Protein AF-A0A952EB21-F1 (afdb_monomer)

Secondary structure (DSSP, 8-state):
--HHHHHHHHH---HHHHHHHHHSSGGGTTS-S-HHHHHHHHHHHS----S--EEEEEEEHHHHHHHHHHHHHHTT-TT----TT---TTTTT-EETTEESS-SS--EEEEEEEEEETTEEEEEEEEE-SSS---HHHHHHHHHHHHHHH-SSS-TTTTTEEEEEEEEESS--TT--GGGS-TTTS-SS--EEE-PPP-GGG--TTS---EEEE-TTS-B-TT-SEEEE-

Sequence (230 aa):
MSLLLENLQLFNRKERFHLLATALPLQHSENLLDPAFAKQLEGLTGLTLPERVFLAIDYHLDWLYAALHTARMSHRASELRWSSATPLDNVFSRKVNGRQAIARSPRDIDLLLAYDDNGRVQILLIEAKFDTSWSNSQLREKAGHLANIFGPNENEWEDLAIPHFLVASPREPQRLDWDVLPNWARKHERWWIKISGAEVNSVSSESLVRVRCCDERGTDSIDGKRWKVV

pLDDT: mean 81.11, std 15.4, range [42.59, 96.94]

Mean predicted aligned error: 8.5 Å

Structure (mmCIF, N/CA/C/O backbone):
data_AF-A0A952EB21-F1
#
_entry.id   AF-A0A952EB21-F1
#
loop_
_atom_site.group_PDB
_atom_site.id
_atom_site.type_symbol
_atom_site.label_atom_id
_atom_site.label_alt_id
_atom_site.label_comp_id
_atom_site.label_asym_id
_atom_site.label_entity_id
_atom_site.label_seq_id
_atom_site.pdbx_PDB_ins_code
_atom_site.Cartn_x
_atom_site.Cartn_y
_atom_site.Cartn_z
_atom_site.occupancy
_atom_site.B_iso_or_equiv
_atom_site.auth_seq_id
_atom_site.auth_comp_id
_atom_site.auth_asym_id
_atom_site.auth_atom_id
_atom_site.pdbx_PDB_model_num
ATOM 1 N N . MET A 1 1 ? -19.833 4.955 10.288 1.00 65.38 1 MET A N 1
ATOM 2 C CA . MET A 1 1 ? -18.478 4.656 9.781 1.00 65.38 1 MET A CA 1
ATOM 3 C C . MET A 1 1 ? -17.491 5.323 10.737 1.00 65.38 1 MET A C 1
ATOM 5 O O . MET A 1 1 ? -17.944 6.123 11.549 1.00 65.38 1 MET A O 1
ATOM 9 N N . SER A 1 2 ? -16.207 4.963 10.759 1.00 84.44 2 SER A N 1
ATOM 10 C CA . SER A 1 2 ? -15.235 5.707 11.574 1.00 84.44 2 SER A CA 1
ATOM 11 C C . SER A 1 2 ? -14.699 6.910 10.805 1.00 84.44 2 SER A C 1
ATOM 13 O O . SER A 1 2 ? -14.570 6.878 9.580 1.00 84.44 2 SER A O 1
ATOM 15 N N . LEU A 1 3 ? -14.369 7.980 11.531 1.00 88.69 3 LEU A N 1
ATOM 16 C CA . LEU A 1 3 ? -13.982 9.262 10.937 1.00 88.69 3 LEU A CA 1
ATOM 17 C C . LEU A 1 3 ? -12.738 9.159 10.039 1.00 88.69 3 LEU A C 1
ATOM 19 O O . LEU A 1 3 ? -12.586 9.915 9.085 1.00 88.69 3 LEU A O 1
ATOM 23 N N . LEU A 1 4 ? -11.849 8.199 10.304 1.00 92.44 4 LEU A N 1
ATOM 24 C CA . LEU A 1 4 ? -10.711 7.928 9.431 1.00 92.44 4 LEU A CA 1
ATOM 25 C C . LEU A 1 4 ? -11.134 7.311 8.086 1.00 92.44 4 LEU A C 1
ATOM 27 O O . LEU A 1 4 ? -10.597 7.715 7.060 1.00 92.44 4 LEU A O 1
ATOM 31 N N . LEU A 1 5 ? -12.119 6.408 8.051 1.00 91.56 5 LEU A N 1
ATOM 32 C CA . LEU A 1 5 ? -12.673 5.895 6.789 1.00 91.56 5 LEU A CA 1
ATOM 33 C C . LEU A 1 5 ? -13.392 7.000 5.999 1.00 91.56 5 LEU A C 1
ATOM 35 O O . LEU A 1 5 ? -13.208 7.105 4.788 1.00 91.56 5 LEU A O 1
ATOM 39 N N . GLU A 1 6 ? -14.138 7.869 6.685 1.00 89.25 6 GLU A N 1
ATOM 40 C CA . GLU A 1 6 ? -14.766 9.055 6.082 1.00 89.25 6 GLU A CA 1
ATOM 41 C C . GLU A 1 6 ? -13.708 10.013 5.503 1.00 89.25 6 GLU A C 1
ATOM 43 O O . GLU A 1 6 ? -13.822 10.449 4.358 1.00 89.25 6 GLU A O 1
ATOM 48 N N . ASN A 1 7 ? -12.614 10.266 6.228 1.00 91.19 7 ASN A N 1
ATOM 49 C CA . ASN A 1 7 ? -11.493 11.058 5.719 1.00 91.19 7 ASN A CA 1
ATOM 50 C C . ASN A 1 7 ? -10.803 10.398 4.516 1.00 91.19 7 ASN A C 1
ATOM 52 O O . ASN A 1 7 ? -10.500 11.091 3.549 1.00 91.19 7 ASN A O 1
ATOM 56 N N . LEU A 1 8 ? -10.555 9.084 4.544 1.00 92.88 8 LEU A N 1
ATOM 57 C CA . LEU A 1 8 ? -9.941 8.352 3.426 1.00 92.88 8 LEU A CA 1
ATOM 58 C C . LEU A 1 8 ? -10.801 8.431 2.152 1.00 92.88 8 LEU A C 1
ATOM 60 O O . LEU A 1 8 ? -10.260 8.578 1.057 1.00 92.88 8 LEU A O 1
ATOM 64 N N . GLN A 1 9 ? -12.130 8.419 2.287 1.00 90.19 9 GLN A N 1
ATOM 65 C CA . GLN A 1 9 ? -13.055 8.677 1.179 1.00 90.19 9 GLN A CA 1
ATOM 66 C C . GLN A 1 9 ? -12.974 10.131 0.690 1.00 90.19 9 GLN A C 1
ATOM 68 O O . GLN A 1 9 ? -12.781 10.362 -0.502 1.00 90.19 9 GLN A O 1
ATOM 73 N N . LEU A 1 10 ? -13.064 11.115 1.593 1.00 89.25 10 LEU A N 1
ATOM 74 C CA . LEU A 1 10 ? -13.039 12.549 1.256 1.00 89.25 10 LEU A CA 1
ATOM 75 C C . LEU A 1 10 ? -11.717 13.002 0.616 1.00 89.25 10 LEU A C 1
ATOM 77 O O . LEU A 1 10 ? -11.712 13.874 -0.256 1.00 89.25 10 LEU A O 1
ATOM 81 N N . PHE A 1 11 ? -10.594 12.420 1.035 1.00 90.75 11 PHE A N 1
ATOM 82 C CA . PHE A 1 11 ? -9.280 12.695 0.460 1.00 90.75 11 PHE A CA 1
ATOM 83 C C . PHE A 1 11 ? -9.003 11.906 -0.832 1.00 90.75 11 PHE A C 1
ATOM 85 O O . PHE A 1 11 ? -8.078 12.277 -1.556 1.00 90.75 11 PHE A O 1
ATOM 92 N N . ASN A 1 12 ? -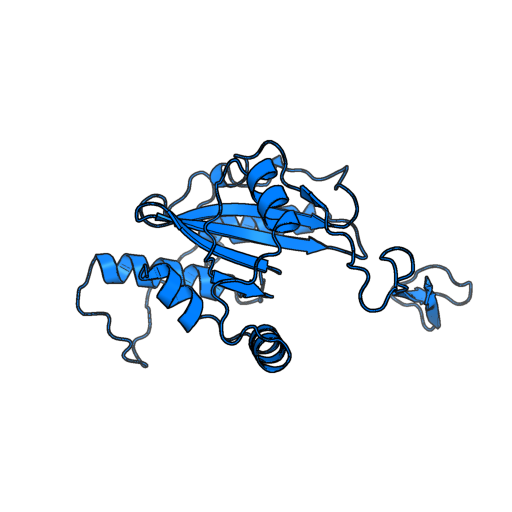9.794 10.882 -1.184 1.00 90.00 12 ASN A N 1
ATOM 93 C CA . ASN A 1 12 ? -9.626 10.140 -2.437 1.00 90.00 12 ASN A CA 1
ATOM 94 C C . ASN A 1 12 ? -10.039 10.981 -3.654 1.00 90.00 12 ASN A C 1
ATOM 96 O O . ASN A 1 12 ? -11.161 10.899 -4.154 1.00 90.00 12 ASN A O 1
ATOM 100 N N . ARG A 1 13 ? -9.109 11.785 -4.170 1.00 89.94 13 ARG A N 1
ATOM 101 C CA . ARG A 1 13 ? -9.322 12.642 -5.345 1.00 89.94 13 ARG A CA 1
ATOM 102 C C . ARG A 1 13 ? -8.705 12.096 -6.635 1.00 89.94 13 ARG A C 1
ATOM 104 O O . ARG A 1 13 ? -8.618 12.843 -7.605 1.00 89.94 13 ARG A O 1
ATOM 111 N N . LYS A 1 14 ? -8.253 10.835 -6.673 1.00 90.44 14 LYS A N 1
ATOM 112 C CA . LYS A 1 14 ? -7.474 10.332 -7.814 1.00 90.44 14 LYS A CA 1
ATOM 113 C C . LYS A 1 14 ? -8.368 10.063 -9.025 1.00 90.44 14 LYS A C 1
ATOM 115 O O . LYS A 1 14 ? -9.275 9.234 -8.981 1.00 90.44 14 LYS A O 1
ATOM 120 N N . GLU A 1 15 ? -8.079 10.728 -10.134 1.00 91.69 15 GLU A N 1
ATOM 121 C CA . GLU A 1 15 ? -8.881 10.708 -11.361 1.00 91.69 15 GLU A CA 1
ATOM 122 C C . GLU A 1 15 ? -8.988 9.294 -11.946 1.00 91.69 15 GLU A C 1
ATOM 124 O O . GLU A 1 15 ? -10.046 8.900 -12.431 1.00 91.69 15 GLU A O 1
ATOM 129 N N . ARG A 1 16 ? -7.917 8.495 -11.825 1.00 90.12 16 ARG A N 1
ATOM 130 C CA . ARG A 1 16 ? -7.889 7.078 -12.225 1.00 90.12 16 ARG A CA 1
ATOM 131 C C . ARG A 1 16 ? -8.891 6.223 -11.439 1.00 90.12 16 ARG A C 1
ATOM 133 O O . ARG A 1 16 ? -9.545 5.374 -12.038 1.00 90.12 16 ARG A O 1
ATOM 140 N N . PHE A 1 17 ? -9.058 6.468 -10.137 1.00 89.75 17 PHE A N 1
ATOM 141 C CA . PHE A 1 17 ? -10.061 5.776 -9.322 1.00 89.75 17 PHE A CA 1
ATOM 142 C C . PHE A 1 17 ? -11.484 6.184 -9.724 1.00 89.75 17 PHE A C 1
ATOM 144 O O . PHE A 1 17 ? -12.317 5.321 -9.990 1.00 89.75 17 PHE A O 1
ATOM 151 N N . HIS A 1 18 ? -11.751 7.489 -9.840 1.00 88.38 18 HIS A N 1
ATOM 152 C CA . HIS A 1 18 ? -13.079 7.998 -10.216 1.00 88.38 18 HIS A CA 1
ATOM 153 C C . HIS A 1 18 ? -13.500 7.580 -11.632 1.00 88.38 18 HIS A C 1
ATOM 155 O O . HIS A 1 18 ? -14.672 7.288 -11.863 1.00 88.38 18 HIS A O 1
ATOM 161 N N . LEU A 1 19 ? -12.552 7.456 -12.566 1.00 89.94 19 LEU A N 1
ATOM 162 C CA . LEU A 1 19 ? -12.803 6.893 -13.894 1.00 89.94 19 LEU A CA 1
ATOM 163 C C . LEU A 1 19 ? -13.221 5.415 -13.821 1.00 89.94 19 LEU A C 1
ATOM 165 O O . LEU A 1 19 ? -14.217 5.042 -14.440 1.00 89.94 19 LEU A O 1
ATOM 169 N N . LEU A 1 20 ? -12.524 4.585 -13.034 1.00 87.12 20 LEU A N 1
ATOM 170 C CA . LEU A 1 20 ? -12.934 3.191 -12.813 1.00 87.12 20 LEU A CA 1
ATOM 171 C C . LEU A 1 20 ? -14.297 3.100 -12.116 1.00 87.12 20 LEU A C 1
ATOM 173 O O . LEU A 1 20 ? -15.124 2.296 -12.529 1.00 87.12 20 LEU A O 1
ATOM 177 N N . ALA A 1 21 ? -14.573 3.954 -11.128 1.00 83.62 21 ALA A N 1
ATOM 178 C CA . ALA A 1 21 ? -15.874 4.016 -10.457 1.00 83.62 21 ALA A CA 1
ATOM 179 C C . ALA A 1 21 ? -17.012 4.539 -11.355 1.00 83.62 21 ALA A C 1
ATOM 181 O O . ALA A 1 21 ? -18.183 4.299 -11.075 1.00 83.62 21 ALA A O 1
ATOM 182 N N . THR A 1 22 ? -16.683 5.218 -12.456 1.00 85.12 22 THR A N 1
ATOM 183 C CA . THR A 1 22 ? -17.654 5.615 -13.487 1.00 85.12 22 THR A CA 1
ATOM 184 C C . THR A 1 22 ? -17.895 4.488 -14.498 1.00 85.12 22 THR A C 1
ATOM 186 O O . THR A 1 22 ? -19.028 4.281 -14.921 1.00 85.12 22 THR A O 1
ATOM 189 N N . ALA A 1 23 ? -16.843 3.758 -14.887 1.00 85.25 23 ALA A N 1
ATOM 190 C CA . ALA A 1 23 ? -16.889 2.725 -15.928 1.00 85.25 23 ALA A CA 1
ATOM 191 C C . ALA A 1 23 ? -17.314 1.328 -15.430 1.00 85.25 23 ALA A C 1
ATOM 193 O O . ALA A 1 23 ? -17.791 0.511 -16.215 1.00 85.25 23 ALA A O 1
ATOM 194 N N . LEU A 1 24 ? -17.123 1.045 -14.141 1.00 80.62 24 LEU A N 1
ATOM 195 C CA . LEU A 1 24 ? -17.473 -0.205 -13.462 1.00 80.62 24 LEU A CA 1
ATOM 196 C C . LEU A 1 24 ? -18.519 0.083 -12.368 1.00 80.62 24 LEU A C 1
ATOM 198 O O . LEU A 1 24 ? -18.610 1.222 -11.908 1.00 80.62 24 LEU A O 1
ATOM 202 N N . PRO A 1 25 ? -19.281 -0.917 -11.879 1.00 67.94 25 PRO A N 1
ATOM 203 C CA . PRO A 1 25 ? -20.319 -0.722 -10.857 1.00 67.94 25 PRO A CA 1
ATOM 204 C C . PRO A 1 25 ? -19.784 -0.415 -9.436 1.00 67.94 25 PRO A C 1
ATOM 206 O O . PRO A 1 25 ? -20.410 -0.779 -8.443 1.00 67.94 25 PRO A O 1
ATOM 209 N N . LEU A 1 26 ? -18.659 0.301 -9.303 1.00 65.62 26 LEU A N 1
ATOM 210 C CA . LEU A 1 26 ? -18.094 0.711 -8.007 1.00 65.62 26 LEU A CA 1
ATOM 211 C C . LEU A 1 26 ? -18.891 1.848 -7.337 1.00 65.62 26 LEU A C 1
ATOM 213 O O . LEU A 1 26 ? -18.556 2.273 -6.242 1.00 65.62 26 LEU A O 1
ATOM 217 N N . GLN A 1 27 ? -19.964 2.349 -7.952 1.00 54.84 27 GLN A N 1
ATOM 218 C CA . GLN A 1 27 ? -20.805 3.411 -7.370 1.00 54.84 27 GLN A CA 1
ATOM 219 C C . GLN A 1 27 ? -21.587 2.941 -6.131 1.00 54.84 27 GLN A C 1
ATOM 221 O O . GLN A 1 27 ? -22.157 3.753 -5.402 1.00 54.84 27 GLN A O 1
ATOM 226 N N . HIS A 1 28 ? -21.596 1.630 -5.875 1.00 52.28 28 HIS A N 1
ATOM 227 C CA . HIS A 1 28 ? -22.098 0.996 -4.657 1.00 52.28 28 HIS A CA 1
ATOM 228 C C . HIS A 1 28 ? -20.978 0.141 -4.025 1.00 52.28 28 HIS A C 1
ATOM 230 O O . HIS A 1 28 ? -21.170 -1.042 -3.745 1.00 52.28 28 HIS A O 1
ATOM 236 N N . SER A 1 29 ? -19.781 0.728 -3.854 1.00 46.94 29 SER A N 1
ATOM 237 C CA . SER A 1 29 ? -18.520 0.082 -3.423 1.00 46.94 29 SER A CA 1
ATOM 238 C C . SER A 1 29 ? -18.491 -0.445 -1.983 1.00 46.94 29 SER A C 1
ATOM 240 O O . SER A 1 29 ? -17.456 -0.380 -1.326 1.00 46.94 29 SER A O 1
ATOM 242 N N . GLU A 1 30 ? -19.604 -0.949 -1.466 1.00 50.56 30 GLU A N 1
ATOM 243 C CA . GLU A 1 30 ? -19.599 -1.684 -0.207 1.00 50.56 30 GLU A CA 1
ATOM 244 C C . GLU A 1 30 ? -19.154 -3.139 -0.437 1.00 50.56 30 GLU A C 1
ATOM 246 O O . GLU A 1 30 ? -18.344 -3.631 0.330 1.00 50.56 30 GLU A O 1
ATOM 251 N N . ASN A 1 31 ? -19.557 -3.797 -1.533 1.00 54.41 31 ASN A N 1
ATOM 252 C CA . ASN A 1 31 ? -19.402 -5.252 -1.702 1.00 54.41 31 ASN A CA 1
ATOM 253 C C . ASN A 1 31 ? -18.576 -5.654 -2.954 1.00 54.41 31 ASN A C 1
ATOM 255 O O . ASN A 1 31 ? -19.111 -6.301 -3.855 1.00 54.41 31 ASN A O 1
ATOM 259 N N . LEU A 1 32 ? -17.300 -5.248 -3.072 1.00 62.94 32 LEU A N 1
ATOM 260 C CA . LEU A 1 32 ? -16.505 -5.446 -4.311 1.00 62.94 32 LEU A CA 1
ATOM 261 C C . LEU A 1 32 ? -15.064 -5.967 -4.135 1.00 62.94 32 LEU A C 1
ATOM 263 O O . LEU A 1 32 ? -14.239 -5.818 -5.037 1.00 62.94 32 LEU A O 1
ATOM 267 N N . LEU A 1 33 ? -14.753 -6.623 -3.015 1.00 77.81 33 LEU A N 1
ATOM 268 C CA . LEU A 1 33 ? -13.544 -7.445 -2.923 1.00 77.81 33 LEU A CA 1
ATOM 269 C C . LEU A 1 33 ? -13.864 -8.864 -3.422 1.00 77.81 33 LEU A C 1
ATOM 271 O O . LEU A 1 33 ? -14.800 -9.489 -2.929 1.00 77.81 33 LEU A O 1
ATOM 275 N N . ASP A 1 34 ? -13.110 -9.371 -4.402 1.00 82.44 34 ASP A N 1
ATOM 276 C CA . ASP A 1 34 ? -13.300 -10.740 -4.902 1.00 82.44 34 ASP A CA 1
ATOM 277 C C . ASP A 1 34 ? -13.125 -11.766 -3.757 1.00 82.44 34 ASP A C 1
ATOM 279 O O . ASP A 1 34 ? -12.121 -11.687 -3.044 1.00 82.44 34 ASP A O 1
ATOM 283 N N . PRO A 1 35 ? -14.037 -12.742 -3.563 1.00 85.38 35 PRO A N 1
ATOM 284 C CA . PRO A 1 35 ? -13.964 -13.664 -2.427 1.00 85.38 35 PRO A CA 1
ATOM 285 C C . PRO A 1 35 ? -12.707 -14.544 -2.377 1.00 85.38 35 PRO A C 1
ATOM 287 O O . PRO A 1 35 ? -12.285 -14.937 -1.287 1.00 85.38 35 PRO A O 1
ATOM 290 N N . ALA A 1 36 ? -12.086 -14.868 -3.518 1.00 86.81 36 ALA A N 1
ATOM 291 C CA . ALA A 1 36 ? -10.840 -15.632 -3.532 1.00 86.81 36 ALA A CA 1
ATOM 292 C C . ALA A 1 36 ? -9.642 -14.743 -3.163 1.00 86.81 36 ALA A C 1
ATOM 294 O O . ALA A 1 36 ? -8.794 -15.165 -2.375 1.00 86.81 36 ALA A O 1
ATOM 295 N N . PHE A 1 37 ? -9.605 -13.501 -3.653 1.00 88.31 37 PHE A N 1
ATOM 296 C CA . PHE A 1 37 ? -8.608 -12.497 -3.272 1.00 88.31 37 PHE A CA 1
ATOM 297 C C . PHE A 1 37 ? -8.738 -12.070 -1.799 1.00 88.31 37 PHE A C 1
ATOM 299 O O . PHE A 1 37 ? -7.731 -11.967 -1.101 1.00 88.31 37 PHE A O 1
ATOM 306 N N . ALA A 1 38 ? -9.964 -11.908 -1.292 1.00 90.69 38 ALA A N 1
ATOM 307 C CA . ALA A 1 38 ? -10.246 -11.658 0.121 1.00 90.69 38 ALA A CA 1
ATOM 308 C C . ALA A 1 38 ? -9.673 -12.783 0.995 1.00 90.69 38 ALA A C 1
ATOM 310 O O . ALA A 1 38 ? -8.814 -12.533 1.838 1.00 90.69 38 ALA A O 1
ATOM 311 N N . LYS A 1 39 ? -10.033 -14.039 0.704 1.00 91.06 39 LYS A N 1
ATOM 312 C CA . LYS A 1 39 ? -9.511 -15.222 1.406 1.00 91.06 39 LYS A CA 1
ATOM 313 C C . LYS A 1 39 ? -7.985 -15.364 1.306 1.00 91.06 39 LYS A C 1
ATOM 315 O O . LYS A 1 39 ? -7.345 -15.871 2.227 1.00 91.06 39 LYS A O 1
ATOM 320 N N . GLN A 1 40 ? -7.386 -14.922 0.199 1.00 91.75 40 GLN A N 1
ATOM 321 C CA . GLN A 1 40 ? -5.933 -14.881 0.030 1.00 91.75 40 GLN A CA 1
ATOM 322 C C . GLN A 1 40 ? -5.286 -13.823 0.940 1.00 91.75 40 GLN A C 1
ATOM 324 O O . GLN A 1 40 ? -4.244 -14.099 1.528 1.00 91.75 40 GLN A O 1
ATOM 329 N N . LEU A 1 41 ? -5.903 -12.647 1.103 1.00 92.62 41 LEU A N 1
ATOM 330 C CA . LEU A 1 41 ? -5.457 -11.623 2.055 1.00 92.62 41 LEU A CA 1
ATOM 331 C C . LEU A 1 41 ? -5.602 -12.092 3.506 1.00 92.62 41 LEU A C 1
ATOM 333 O O . LEU A 1 41 ? -4.647 -11.960 4.270 1.00 92.62 41 LEU A O 1
ATOM 337 N N . GLU A 1 42 ? -6.740 -12.681 3.880 1.00 93.25 42 GLU A N 1
ATOM 338 C CA . GLU A 1 42 ? -6.966 -13.258 5.216 1.00 93.25 42 GLU A CA 1
ATOM 339 C C . GLU A 1 42 ? -5.884 -14.293 5.559 1.00 93.25 42 GLU A C 1
ATOM 341 O O . GLU A 1 42 ? -5.184 -14.161 6.563 1.00 93.25 42 GLU A O 1
ATOM 346 N N . GLY A 1 43 ? -5.656 -15.263 4.665 1.00 91.94 43 GLY A N 1
ATOM 347 C CA . GLY A 1 43 ? -4.652 -16.317 4.847 1.00 91.94 43 GLY A CA 1
ATOM 348 C C . GLY A 1 43 ? -3.191 -15.844 4.859 1.00 91.94 43 GLY A C 1
ATOM 349 O O . GLY A 1 43 ? -2.337 -16.566 5.364 1.00 91.94 43 GLY A O 1
ATOM 350 N N . LEU A 1 44 ? -2.887 -14.654 4.326 1.00 91.50 44 LEU A N 1
ATOM 351 C CA . LEU A 1 44 ? -1.550 -14.039 4.392 1.00 91.50 44 LEU A CA 1
ATOM 352 C C . LEU A 1 44 ? -1.362 -13.146 5.626 1.00 91.50 44 LEU A C 1
ATOM 354 O O . LEU A 1 44 ? -0.241 -12.993 6.112 1.00 91.50 44 LEU A O 1
ATOM 358 N N . THR A 1 45 ? -2.437 -12.516 6.106 1.00 91.06 45 THR A N 1
ATOM 359 C CA . THR A 1 45 ? -2.364 -11.456 7.124 1.00 91.06 45 THR A CA 1
ATOM 360 C C . THR A 1 45 ? -2.812 -11.886 8.517 1.00 91.06 45 THR A C 1
ATOM 362 O O . THR A 1 45 ? -2.475 -11.198 9.481 1.00 91.06 45 THR A O 1
ATOM 365 N N . GLY A 1 46 ? -3.560 -12.989 8.632 1.00 91.31 46 GLY A N 1
ATOM 366 C CA . GLY A 1 46 ? -4.233 -13.413 9.865 1.00 91.31 46 GLY A CA 1
ATOM 367 C C . GLY A 1 46 ? -5.476 -12.584 10.212 1.00 91.31 46 GLY A C 1
ATOM 368 O O . GLY A 1 46 ? -6.050 -12.770 11.283 1.00 91.31 46 GLY A O 1
ATOM 369 N N . LEU A 1 47 ? -5.883 -11.660 9.336 1.00 91.31 47 LEU A N 1
ATOM 370 C CA . LEU A 1 47 ? -7.094 -10.859 9.493 1.00 91.31 47 LEU A CA 1
ATOM 371 C C . LEU A 1 47 ? -8.346 -11.652 9.097 1.00 91.31 47 LEU A C 1
ATOM 373 O O . LEU A 1 47 ? -8.282 -12.578 8.293 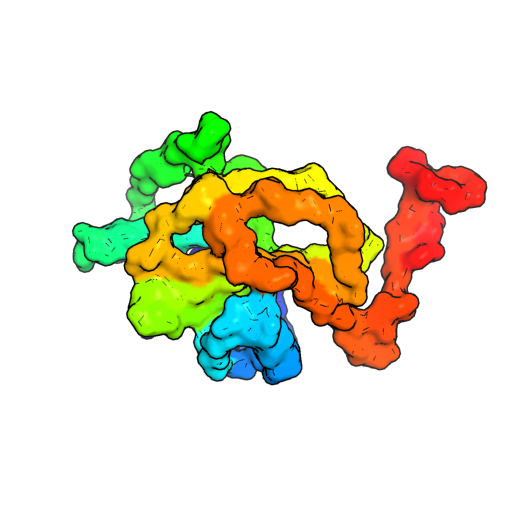1.00 91.31 47 LEU A O 1
ATOM 377 N N . THR A 1 48 ? -9.499 -11.215 9.601 1.00 92.00 48 THR A N 1
ATOM 378 C CA . THR A 1 48 ? -10.807 -11.478 8.984 1.00 92.00 48 THR A CA 1
ATOM 379 C C . THR A 1 48 ? -11.264 -10.194 8.307 1.00 92.00 48 THR A C 1
ATOM 381 O O . THR A 1 48 ? -11.271 -9.139 8.952 1.00 92.00 48 THR A O 1
ATOM 384 N N . LEU A 1 49 ? -11.604 -10.258 7.021 1.00 91.31 49 LEU A N 1
ATOM 385 C CA . LEU A 1 49 ? -12.075 -9.096 6.270 1.00 91.31 49 LEU A CA 1
ATOM 386 C C . LEU A 1 49 ? -13.614 -9.058 6.306 1.00 91.31 49 LEU A C 1
ATOM 388 O O . LEU A 1 49 ? -14.257 -10.063 5.998 1.00 91.31 49 LEU A O 1
ATOM 392 N N . PRO A 1 50 ? -14.239 -7.924 6.670 1.00 89.38 50 PRO A N 1
ATOM 393 C CA . PRO A 1 50 ? -15.685 -7.784 6.575 1.00 89.38 50 PRO A CA 1
ATOM 394 C C . PRO A 1 50 ? -16.128 -7.782 5.107 1.00 89.38 50 PRO A C 1
ATOM 396 O O . PRO A 1 50 ? -15.364 -7.426 4.212 1.00 89.38 50 PRO A O 1
ATOM 399 N N . GLU A 1 51 ? -17.411 -8.071 4.876 1.00 78.44 51 GLU A N 1
ATOM 400 C CA . GLU A 1 51 ? -18.068 -7.917 3.565 1.00 78.44 51 GLU A CA 1
ATOM 401 C C . GLU A 1 51 ? -17.851 -6.513 2.966 1.00 78.44 51 GLU A C 1
ATOM 403 O O . GLU A 1 51 ? -17.814 -6.361 1.746 1.00 78.44 51 GLU A O 1
ATOM 408 N N . ARG A 1 52 ? -17.679 -5.503 3.837 1.00 80.44 52 ARG A N 1
ATOM 409 C CA . ARG A 1 52 ? -17.590 -4.083 3.495 1.00 80.44 52 ARG A CA 1
ATOM 410 C C . ARG A 1 52 ? -16.240 -3.469 3.842 1.00 80.44 52 ARG A C 1
ATOM 412 O O . ARG A 1 52 ? -15.957 -3.196 5.008 1.00 80.44 52 ARG A O 1
ATOM 419 N N . VAL A 1 53 ? -15.444 -3.187 2.812 1.00 88.75 53 VAL A N 1
ATOM 420 C CA . VAL A 1 53 ? -14.145 -2.503 2.913 1.00 88.75 53 VAL A CA 1
ATOM 421 C C . VAL A 1 53 ? -14.133 -1.245 2.044 1.00 88.75 53 VAL A C 1
ATOM 423 O O . VAL A 1 53 ? -14.621 -1.252 0.916 1.00 88.75 53 VAL A O 1
ATOM 426 N N . PHE A 1 54 ? -13.535 -0.159 2.535 1.00 90.81 54 PHE A N 1
ATOM 427 C CA . PHE A 1 54 ? -13.131 0.950 1.672 1.00 90.81 54 PHE A CA 1
ATOM 428 C C . PHE A 1 54 ? -12.005 0.480 0.749 1.00 90.81 54 PHE A C 1
ATOM 430 O O . PHE A 1 54 ? -11.062 -0.167 1.205 1.00 90.81 54 PHE A O 1
ATOM 437 N N . LEU A 1 55 ? -12.091 0.842 -0.530 1.00 91.38 55 LEU A N 1
ATOM 438 C CA . LEU A 1 55 ? -11.096 0.535 -1.550 1.00 91.38 55 LEU A CA 1
ATOM 439 C C . LEU A 1 55 ? -10.726 1.814 -2.303 1.00 91.38 55 LEU A C 1
ATOM 441 O O . LEU A 1 55 ? -11.604 2.538 -2.771 1.00 91.38 55 LEU A O 1
ATOM 445 N N . ALA A 1 56 ? -9.428 2.056 -2.474 1.00 91.94 56 ALA A N 1
ATOM 446 C CA . ALA A 1 56 ? -8.904 3.055 -3.398 1.00 91.94 56 ALA A CA 1
ATOM 447 C C . ALA A 1 56 ? -7.718 2.488 -4.186 1.00 91.94 56 ALA A C 1
ATOM 449 O O . ALA A 1 56 ? -6.894 1.769 -3.627 1.00 91.94 56 ALA A O 1
ATOM 450 N N . ILE A 1 57 ? -7.611 2.839 -5.470 1.00 92.94 57 ILE A N 1
ATOM 451 C CA . ILE A 1 57 ? -6.418 2.549 -6.278 1.00 92.94 57 ILE A CA 1
ATOM 452 C C . ILE A 1 57 ? -5.558 3.798 -6.435 1.00 92.94 57 ILE A C 1
ATOM 454 O O . ILE A 1 57 ? -6.091 4.911 -6.437 1.00 92.94 57 ILE A O 1
ATOM 458 N N . ASP A 1 58 ? -4.250 3.608 -6.619 1.00 93.00 58 ASP A N 1
ATOM 459 C CA . ASP A 1 58 ? -3.290 4.690 -6.876 1.00 93.00 58 ASP A CA 1
ATOM 460 C C . ASP A 1 58 ? -3.430 5.822 -5.831 1.00 93.00 58 ASP A C 1
ATOM 462 O O . ASP A 1 58 ? -3.484 7.005 -6.156 1.00 93.00 58 ASP A O 1
ATOM 466 N N . TYR A 1 59 ? -3.581 5.471 -4.552 1.00 93.94 59 TYR A N 1
ATOM 467 C CA . TYR A 1 59 ? -3.960 6.421 -3.503 1.00 93.94 59 TYR A CA 1
ATOM 468 C C . TYR A 1 59 ? -2.734 7.161 -2.946 1.00 93.94 59 TYR A C 1
ATOM 470 O O . TYR A 1 59 ? -1.738 6.546 -2.572 1.00 93.94 59 TYR A O 1
ATOM 478 N N . HIS A 1 60 ? -2.792 8.491 -2.868 1.00 92.62 60 HIS A N 1
ATOM 479 C CA . HIS A 1 60 ? -1.616 9.310 -2.561 1.00 92.62 60 HIS A CA 1
ATOM 480 C C . HIS A 1 60 ? -1.198 9.209 -1.087 1.00 92.62 60 HIS A C 1
ATOM 482 O O . HIS A 1 60 ? -2.003 9.444 -0.183 1.00 92.62 60 HIS A O 1
ATOM 488 N N . LEU A 1 61 ? 0.078 8.926 -0.807 1.00 91.50 61 LEU A N 1
ATOM 489 C CA . LEU A 1 61 ? 0.537 8.729 0.575 1.00 91.50 61 LEU A CA 1
ATOM 490 C C . LEU A 1 61 ? 0.436 10.002 1.443 1.00 91.50 61 LEU A C 1
ATOM 492 O O . LEU A 1 61 ? 0.148 9.902 2.635 1.00 91.50 61 LEU A O 1
ATOM 496 N N . ASP A 1 62 ? 0.540 11.204 0.866 1.00 87.62 62 ASP A N 1
ATOM 497 C CA . ASP A 1 62 ? 0.284 12.440 1.628 1.00 87.62 62 ASP A CA 1
ATOM 498 C C . ASP A 1 62 ? -1.206 12.605 1.994 1.00 87.62 62 ASP A C 1
ATOM 500 O O . ASP A 1 62 ? -1.529 13.199 3.021 1.00 87.62 62 ASP A O 1
ATOM 504 N N . TRP A 1 63 ? -2.126 12.060 1.184 1.00 91.06 63 TRP A N 1
ATOM 505 C CA . TRP A 1 63 ? -3.565 12.038 1.486 1.00 91.06 63 TRP A CA 1
ATOM 506 C C . TRP A 1 63 ? -3.889 11.021 2.588 1.00 91.06 63 TRP A C 1
ATOM 508 O O . TRP A 1 63 ? -4.794 11.244 3.388 1.00 91.06 63 TRP A O 1
ATOM 518 N N . LEU A 1 64 ? -3.124 9.927 2.676 1.00 93.31 64 LEU A N 1
ATOM 519 C CA . LEU A 1 64 ? -3.189 8.963 3.781 1.00 93.31 64 LEU A CA 1
ATOM 520 C C . LEU A 1 64 ? -2.738 9.612 5.095 1.00 93.31 64 LEU A C 1
ATOM 522 O O . LEU A 1 64 ? -3.456 9.549 6.092 1.00 93.31 64 LEU A O 1
ATOM 526 N N . TYR A 1 65 ? -1.595 10.304 5.079 1.00 90.56 65 TYR A N 1
ATOM 527 C CA . TYR A 1 65 ? -1.107 11.059 6.236 1.00 90.56 65 TYR A CA 1
ATOM 528 C C . TYR A 1 65 ? -2.087 12.163 6.667 1.00 90.56 65 TYR A C 1
ATOM 530 O O . TYR A 1 65 ? -2.360 12.309 7.858 1.00 90.56 65 TYR A O 1
ATOM 538 N N . ALA A 1 66 ? -2.677 12.894 5.714 1.00 87.44 66 ALA A N 1
ATOM 539 C CA . ALA A 1 66 ? -3.704 13.892 6.007 1.00 87.44 66 ALA A CA 1
ATOM 540 C C . ALA A 1 66 ? -4.957 13.267 6.649 1.00 87.44 66 ALA A C 1
ATOM 542 O O . ALA A 1 66 ? -5.422 13.769 7.670 1.00 87.44 66 ALA A O 1
ATOM 543 N N . ALA A 1 67 ? -5.466 12.147 6.123 1.00 90.94 67 ALA A N 1
ATOM 544 C CA . ALA A 1 67 ? -6.636 11.459 6.675 1.00 90.94 67 ALA A CA 1
ATOM 545 C C . ALA A 1 67 ? -6.424 10.986 8.127 1.00 90.94 67 ALA A C 1
ATOM 547 O O . ALA A 1 67 ? -7.286 11.216 8.984 1.00 90.94 67 ALA A O 1
ATOM 548 N N . LEU A 1 68 ? -5.257 10.391 8.408 1.00 91.81 68 LEU A N 1
ATOM 549 C CA . LEU A 1 68 ? -4.814 9.985 9.749 1.00 91.81 68 LEU A CA 1
ATOM 550 C C . LEU A 1 68 ? -4.744 11.185 10.705 1.00 91.81 68 LEU A C 1
ATOM 552 O O . LEU A 1 68 ? -5.322 11.159 11.796 1.00 91.81 68 LEU A O 1
ATOM 556 N N . HIS A 1 69 ? -4.084 12.265 10.277 1.00 87.25 69 HIS A N 1
ATOM 557 C CA . HIS A 1 69 ? -3.900 13.465 11.089 1.00 87.25 69 HIS A CA 1
ATOM 558 C C . HIS A 1 69 ? -5.234 14.157 11.409 1.00 87.25 69 HIS A C 1
ATOM 560 O O . HIS A 1 69 ? -5.489 14.491 12.568 1.00 87.25 69 HIS A O 1
ATOM 566 N N . THR A 1 70 ? -6.117 14.319 10.418 1.00 84.31 70 THR A N 1
ATOM 567 C CA . THR A 1 70 ? -7.457 14.905 10.597 1.00 84.31 70 THR A CA 1
ATOM 568 C C . THR A 1 70 ? -8.295 14.120 11.595 1.00 84.31 70 THR A C 1
ATOM 570 O O . THR A 1 70 ? -8.899 14.720 12.488 1.00 84.31 70 THR A O 1
ATOM 573 N N . ALA A 1 71 ? -8.328 12.788 11.476 1.00 88.06 71 ALA A N 1
ATOM 574 C CA . ALA A 1 71 ? -9.091 11.946 12.391 1.00 88.06 71 ALA A CA 1
ATOM 575 C C . ALA A 1 71 ? -8.584 12.124 13.831 1.00 88.06 71 ALA A C 1
ATOM 577 O O . ALA A 1 71 ? -9.366 12.452 14.724 1.00 88.06 71 ALA A O 1
ATOM 578 N N . ARG A 1 72 ? -7.264 12.034 14.050 1.00 85.88 72 ARG A N 1
ATOM 579 C CA . ARG A 1 72 ? -6.664 12.192 15.386 1.00 85.88 72 ARG A CA 1
ATOM 580 C C . ARG A 1 72 ? -6.859 13.587 15.989 1.00 85.88 72 ARG A C 1
ATOM 582 O O . ARG A 1 72 ? -7.037 13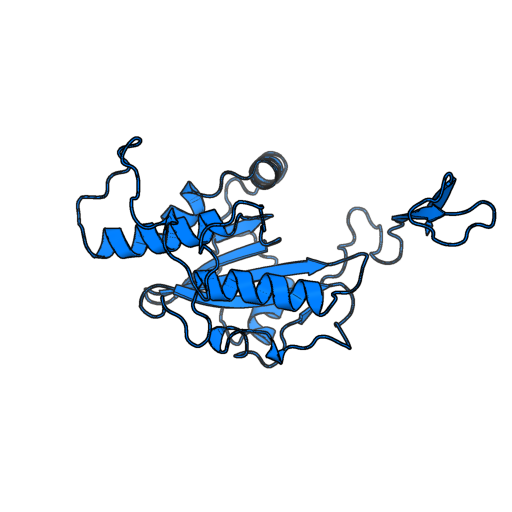.697 17.200 1.00 85.88 72 ARG A O 1
ATOM 589 N N . MET A 1 73 ? -6.850 14.647 15.176 1.00 79.19 73 MET A N 1
ATOM 590 C CA . MET A 1 73 ? -7.179 15.999 15.651 1.00 79.19 73 MET A CA 1
ATOM 591 C C . MET A 1 73 ? -8.657 16.132 16.030 1.00 79.19 73 MET A C 1
ATOM 593 O O . MET A 1 73 ? -8.970 16.724 17.058 1.00 79.19 73 MET A O 1
ATOM 597 N N . SER A 1 74 ? -9.564 15.554 15.245 1.00 70.75 74 SER A N 1
ATOM 598 C CA . SER A 1 74 ? -11.012 15.656 15.473 1.00 70.75 74 SER A CA 1
ATOM 599 C C . SER A 1 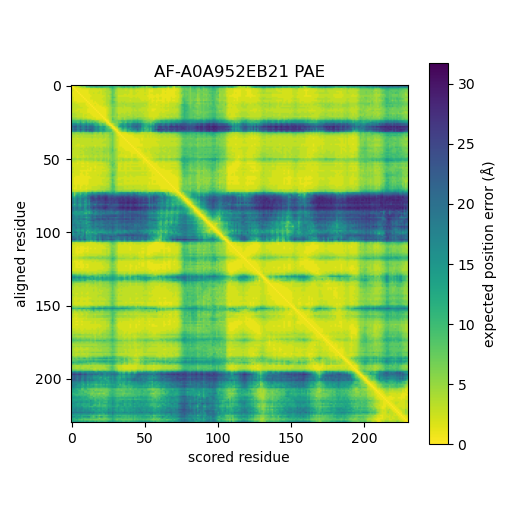74 ? -11.472 14.844 16.690 1.00 70.75 74 SER A C 1
ATOM 601 O O . SER A 1 74 ? -12.332 15.296 17.439 1.00 70.75 74 SER A O 1
ATOM 603 N N . HIS A 1 75 ? -10.813 13.717 16.992 1.00 57.12 75 HIS A N 1
ATOM 604 C CA . HIS A 1 75 ? -10.962 13.021 18.280 1.00 57.12 75 HIS A CA 1
ATOM 605 C C . HIS A 1 75 ? -10.503 13.859 19.495 1.00 57.12 75 HIS A C 1
ATOM 607 O O . HIS A 1 75 ? -10.811 13.501 20.630 1.00 57.12 75 HIS A O 1
ATOM 613 N N . ARG A 1 76 ? -9.777 14.968 19.281 1.00 50.94 76 ARG A N 1
ATOM 614 C CA . ARG A 1 76 ? -9.321 15.905 20.326 1.00 50.94 76 ARG A CA 1
ATOM 615 C C . ARG A 1 76 ? -10.026 17.267 20.299 1.00 50.94 76 ARG A C 1
ATOM 617 O O . ARG A 1 76 ? -9.849 18.037 21.238 1.00 50.94 76 ARG A O 1
ATOM 624 N N . ALA A 1 77 ? -10.804 17.573 19.260 1.00 43.59 77 ALA A N 1
ATOM 625 C CA . ALA A 1 77 ? -11.510 18.842 19.102 1.00 43.59 77 ALA A CA 1
ATOM 626 C C . ALA A 1 77 ? -12.838 18.638 18.354 1.00 43.59 77 ALA A C 1
ATOM 628 O O . ALA A 1 77 ? -12.858 18.389 17.149 1.00 43.59 77 ALA A O 1
ATOM 629 N N . SER A 1 78 ? -13.953 18.819 19.065 1.00 42.59 78 SER A N 1
ATOM 630 C CA . SER A 1 78 ? -15.333 18.583 18.602 1.00 42.59 78 SER A CA 1
ATOM 631 C C . SER A 1 78 ? -15.841 19.528 17.500 1.00 42.59 78 SER A C 1
ATOM 633 O O . SER A 1 78 ? -17.014 19.470 17.140 1.00 42.59 78 SER A O 1
ATOM 635 N N . GLU A 1 79 ? -14.991 20.414 16.976 1.00 46.25 79 GLU A N 1
ATOM 636 C CA . GLU A 1 79 ? -15.379 21.528 16.100 1.00 46.25 79 GLU A CA 1
ATOM 637 C C . GLU A 1 79 ? -14.572 21.613 14.793 1.00 46.25 79 GLU A C 1
ATOM 639 O O . GLU A 1 79 ? -14.681 22.600 14.066 1.00 46.25 79 GLU A O 1
ATOM 644 N N . LEU A 1 80 ? -13.813 20.569 14.432 1.00 48.50 80 LEU A N 1
ATOM 645 C CA . LEU A 1 80 ? -13.111 20.468 13.141 1.00 48.50 80 LEU A CA 1
ATOM 646 C C . LEU A 1 80 ? -14.065 20.201 11.960 1.00 48.50 80 LEU A C 1
ATOM 648 O O . LEU A 1 80 ? -13.949 19.227 11.219 1.00 48.50 80 LEU A O 1
ATOM 652 N N . ARG A 1 81 ? -15.004 21.126 11.739 1.00 47.34 81 ARG A N 1
ATOM 653 C CA . ARG A 1 81 ? -15.662 21.285 10.440 1.00 47.34 81 ARG A CA 1
ATOM 654 C C . ARG A 1 81 ? -14.614 21.704 9.409 1.00 47.34 81 ARG A C 1
ATOM 656 O O . ARG A 1 81 ? -13.754 22.531 9.696 1.00 47.34 81 ARG A O 1
ATOM 663 N N . TRP A 1 82 ? -14.729 21.182 8.192 1.00 52.84 82 TRP A N 1
ATOM 664 C CA . TRP A 1 82 ? -13.896 21.553 7.044 1.00 52.84 82 TRP A CA 1
ATOM 665 C C . TRP A 1 82 ? -14.165 22.992 6.558 1.00 52.84 82 TRP A C 1
ATOM 667 O O . TRP A 1 82 ? -14.778 23.221 5.516 1.00 52.84 82 TRP A O 1
ATOM 677 N N . SER A 1 83 ? -13.677 23.985 7.308 1.00 47.34 83 SER A N 1
ATOM 678 C CA . SER A 1 83 ? -13.525 25.362 6.834 1.00 47.34 83 SER A CA 1
ATOM 679 C C . SER A 1 83 ? -12.335 25.438 5.872 1.00 47.34 83 SER A C 1
ATOM 681 O O . SER A 1 83 ? -11.168 25.418 6.262 1.00 47.34 83 SER A O 1
ATOM 683 N N . SER A 1 84 ? -12.638 25.502 4.576 1.00 49.16 84 SER A N 1
ATOM 684 C CA . SER A 1 84 ? -11.679 25.412 3.470 1.00 49.16 84 SER A CA 1
ATOM 685 C C . SER A 1 84 ? -10.804 26.668 3.305 1.00 49.16 84 SER A C 1
ATOM 687 O O . SER A 1 84 ? -10.902 27.371 2.299 1.00 49.16 84 SER A O 1
ATOM 689 N N . ALA A 1 85 ? -9.966 26.968 4.300 1.00 49.38 85 ALA A N 1
ATOM 690 C CA . ALA A 1 85 ? -8.981 28.052 4.257 1.00 49.38 85 ALA A CA 1
ATOM 691 C C . ALA A 1 85 ? -7.808 27.871 5.236 1.00 49.38 85 ALA A C 1
ATOM 693 O O . ALA A 1 85 ? -6.694 28.273 4.907 1.00 49.38 85 ALA A O 1
ATOM 694 N N . THR A 1 86 ? -8.038 27.306 6.428 1.00 48.94 86 THR A N 1
ATOM 695 C CA . THR A 1 86 ? -7.037 27.283 7.508 1.00 48.94 86 THR A CA 1
ATOM 696 C C . THR A 1 86 ? -5.797 26.473 7.111 1.00 48.94 86 THR A C 1
ATOM 698 O O . THR A 1 86 ? -5.917 25.262 6.901 1.00 48.94 86 THR A O 1
ATOM 701 N N . PRO A 1 87 ? -4.596 27.081 7.039 1.00 55.25 87 PRO A N 1
ATOM 702 C CA . PRO A 1 87 ? -3.367 26.325 6.856 1.00 55.25 87 PRO A CA 1
ATOM 703 C C . PRO A 1 87 ? -3.163 25.394 8.050 1.00 55.25 87 PRO A C 1
ATOM 705 O O . PRO A 1 87 ? -3.201 25.827 9.201 1.00 55.25 87 PRO A O 1
ATOM 708 N N . LEU A 1 88 ? -2.928 24.108 7.786 1.00 57.53 88 LEU A N 1
ATOM 709 C CA . LEU A 1 88 ? -2.517 23.161 8.820 1.00 57.53 88 LEU A CA 1
ATOM 710 C C . LEU A 1 88 ? -1.028 23.355 9.129 1.00 57.53 88 LEU A C 1
ATOM 712 O O . LEU A 1 88 ? -0.168 22.541 8.768 1.00 57.53 88 LEU A O 1
ATOM 716 N N . ASP A 1 89 ? -0.734 24.474 9.787 1.00 46.44 89 ASP A N 1
ATOM 717 C CA . ASP A 1 89 ? 0.590 24.781 10.305 1.00 46.44 89 ASP A CA 1
ATOM 718 C C . ASP A 1 89 ? 1.089 23.613 11.165 1.00 46.44 89 ASP A C 1
ATOM 720 O O . ASP A 1 89 ? 0.371 23.048 11.991 1.00 46.44 89 ASP A O 1
ATOM 724 N N . ASN A 1 90 ? 2.353 23.253 10.948 1.00 50.44 90 ASN A N 1
ATOM 725 C CA . ASN A 1 90 ? 3.059 22.078 11.475 1.00 50.44 90 ASN A CA 1
ATOM 726 C C . ASN A 1 90 ? 2.827 20.725 10.772 1.00 50.44 90 ASN A C 1
ATOM 728 O O . ASN A 1 90 ? 3.719 19.876 10.833 1.00 50.44 90 ASN A O 1
ATOM 732 N N . VAL A 1 91 ? 1.749 20.518 10.004 1.00 53.75 91 VAL A N 1
ATOM 733 C CA . VAL A 1 91 ? 1.551 19.241 9.271 1.00 53.75 91 VAL A CA 1
ATOM 734 C C . VAL A 1 91 ? 2.609 19.054 8.175 1.00 53.75 91 VAL A C 1
ATOM 736 O O . VAL A 1 91 ? 3.145 17.959 8.002 1.00 53.75 91 VAL A O 1
ATOM 739 N N . PHE A 1 92 ? 2.991 20.141 7.499 1.00 51.00 92 PHE A N 1
ATOM 740 C CA . PHE A 1 92 ? 4.027 20.150 6.458 1.00 51.00 92 PHE A CA 1
ATOM 741 C C . PHE A 1 92 ? 5.463 20.306 6.994 1.00 51.00 92 PHE A C 1
ATOM 743 O O . PHE A 1 92 ? 6.420 20.072 6.251 1.00 51.00 92 PHE A O 1
ATOM 750 N N . SER A 1 93 ? 5.654 20.720 8.253 1.00 49.25 93 SER A N 1
ATOM 751 C CA . SER A 1 93 ? 6.994 20.941 8.827 1.00 49.25 93 SER A CA 1
ATOM 752 C C . SER A 1 93 ? 7.571 19.700 9.511 1.00 49.25 93 SER A C 1
ATOM 754 O O . SER A 1 93 ? 8.791 19.629 9.690 1.00 49.25 93 SER A O 1
ATOM 756 N N . ARG A 1 94 ? 6.732 18.707 9.853 1.00 57.72 94 ARG A N 1
ATOM 757 C CA . ARG A 1 94 ? 7.169 17.466 10.503 1.00 57.72 94 ARG A CA 1
ATOM 758 C C . ARG A 1 94 ? 8.225 16.748 9.660 1.00 57.72 94 ARG A C 1
ATOM 760 O O . ARG A 1 94 ? 7.947 16.282 8.554 1.00 57.72 94 ARG A O 1
ATOM 767 N N . LYS A 1 95 ? 9.434 16.631 10.217 1.00 56.41 95 LYS A N 1
ATOM 768 C CA . LYS A 1 95 ? 10.544 15.861 9.648 1.00 56.41 95 LYS A CA 1
ATOM 769 C C . LYS A 1 95 ? 10.762 14.576 10.441 1.00 56.41 95 LYS A C 1
ATOM 771 O O . LYS A 1 95 ? 11.129 14.641 11.609 1.00 56.41 95 LYS A O 1
ATOM 776 N N . VAL A 1 96 ? 10.615 13.428 9.788 1.00 56.62 96 VAL A N 1
ATOM 777 C CA . VAL A 1 96 ? 11.056 12.123 10.300 1.00 56.62 96 VAL A CA 1
ATOM 778 C C . VAL A 1 96 ? 12.398 11.810 9.637 1.00 56.62 96 VAL A C 1
ATOM 780 O O . VAL A 1 96 ? 12.538 11.921 8.419 1.00 56.62 96 VAL A O 1
ATOM 783 N N . ASN A 1 97 ? 13.428 11.524 10.440 1.00 54.31 97 ASN A N 1
ATOM 784 C CA . ASN A 1 97 ? 14.809 11.304 9.978 1.00 54.31 97 ASN A CA 1
ATOM 785 C C . ASN A 1 97 ? 15.312 12.383 8.987 1.00 54.31 97 ASN A C 1
ATOM 787 O O . ASN A 1 97 ? 15.943 12.095 7.971 1.00 54.31 97 ASN A O 1
ATOM 791 N N . GLY A 1 98 ? 14.974 13.651 9.260 1.00 56.75 98 GLY A N 1
ATOM 792 C CA . GLY A 1 98 ? 15.339 14.817 8.443 1.00 56.75 98 GLY A CA 1
ATOM 793 C C . GLY A 1 98 ? 14.500 15.042 7.173 1.00 56.75 98 GLY A C 1
ATOM 794 O O . GLY A 1 98 ? 14.555 16.135 6.607 1.00 56.75 98 GLY A O 1
ATOM 795 N N . ARG A 1 99 ? 13.686 14.067 6.748 1.00 56.22 99 ARG A N 1
ATOM 796 C CA . ARG A 1 99 ? 12.799 14.144 5.572 1.00 56.22 99 ARG A CA 1
ATOM 797 C C . ARG A 1 99 ? 11.385 14.543 5.989 1.00 56.22 99 ARG A C 1
ATOM 799 O O . ARG A 1 99 ? 10.907 14.080 7.018 1.00 56.22 99 ARG A O 1
ATOM 806 N N . GLN A 1 100 ? 10.703 15.376 5.203 1.00 60.59 100 GLN A N 1
ATOM 807 C CA . GLN A 1 100 ? 9.306 15.740 5.482 1.00 60.59 100 GLN A CA 1
ATOM 808 C C . GLN A 1 100 ? 8.390 14.501 5.436 1.00 60.59 100 GLN A C 1
ATOM 810 O O . GLN A 1 100 ? 8.651 13.563 4.678 1.00 60.59 100 GLN A O 1
ATOM 815 N N . ALA A 1 101 ? 7.339 14.494 6.262 1.00 57.62 101 ALA A N 1
ATOM 816 C CA . ALA A 1 101 ? 6.301 13.459 6.230 1.00 57.62 101 ALA A CA 1
ATOM 817 C C . ALA A 1 101 ? 5.480 13.526 4.928 1.00 57.62 101 ALA A C 1
ATOM 819 O O . ALA A 1 101 ? 5.291 12.509 4.271 1.00 57.62 101 ALA A O 1
ATOM 820 N N . ILE A 1 102 ? 5.094 14.744 4.529 1.00 60.19 102 ILE A N 1
ATOM 821 C CA . ILE A 1 102 ? 4.487 15.064 3.228 1.00 60.19 102 ILE A CA 1
ATOM 822 C C . ILE A 1 102 ? 5.588 15.274 2.179 1.00 60.19 102 ILE A C 1
ATOM 824 O O . ILE A 1 102 ? 6.565 15.987 2.436 1.00 60.19 102 ILE A O 1
ATOM 828 N N . ALA A 1 103 ? 5.443 14.680 0.995 1.00 59.00 103 ALA A N 1
ATOM 829 C CA . ALA A 1 103 ? 6.481 14.637 -0.031 1.00 59.00 103 ALA A CA 1
ATOM 830 C C . ALA A 1 103 ? 6.199 15.547 -1.241 1.00 59.00 103 ALA A C 1
ATOM 832 O O . ALA A 1 103 ? 5.170 15.464 -1.894 1.00 59.00 103 ALA A O 1
ATOM 833 N N . ARG A 1 104 ? 7.199 16.336 -1.666 1.00 46.59 104 ARG A N 1
ATOM 834 C CA . ARG A 1 104 ? 7.128 17.101 -2.935 1.00 46.59 104 ARG A CA 1
ATOM 835 C C . ARG A 1 104 ? 7.170 16.244 -4.212 1.00 46.59 104 ARG A C 1
ATOM 837 O O . ARG A 1 104 ? 7.068 16.795 -5.303 1.00 46.59 104 ARG A O 1
ATOM 844 N N . SER A 1 105 ? 7.345 14.931 -4.085 1.00 50.38 105 SER A N 1
ATOM 845 C CA . SER A 1 105 ? 7.205 13.969 -5.178 1.00 50.38 105 SER A CA 1
ATOM 846 C C . SER A 1 105 ? 6.074 13.016 -4.817 1.00 50.38 105 SER A C 1
ATOM 848 O O . SER A 1 105 ? 6.177 12.389 -3.755 1.00 50.38 105 SER A O 1
ATOM 850 N N . PRO A 1 106 ? 5.058 12.849 -5.682 1.00 50.81 106 PRO A N 1
ATOM 851 C CA . PRO A 1 106 ? 4.053 11.820 -5.501 1.00 50.81 106 PRO A CA 1
ATOM 852 C C . PRO A 1 106 ? 4.698 10.454 -5.322 1.00 50.81 106 PRO A C 1
ATOM 854 O O . PRO A 1 106 ? 5.593 10.063 -6.077 1.00 50.81 106 PRO A O 1
ATOM 857 N N . ARG A 1 107 ? 4.228 9.736 -4.308 1.00 78.44 107 ARG A N 1
ATOM 858 C CA . ARG A 1 107 ? 4.363 8.289 -4.189 1.00 78.44 107 ARG A CA 1
ATOM 859 C C . ARG A 1 107 ? 3.004 7.800 -3.726 1.00 78.44 107 ARG A C 1
ATOM 861 O O . ARG A 1 107 ? 2.596 8.076 -2.602 1.00 78.44 107 ARG A O 1
ATOM 868 N N . ASP A 1 108 ? 2.295 7.160 -4.639 1.00 90.50 108 ASP A N 1
ATOM 869 C CA . ASP A 1 108 ? 0.991 6.561 -4.390 1.00 90.50 108 ASP A CA 1
ATOM 870 C C . ASP A 1 108 ? 1.158 5.175 -3.731 1.00 90.50 108 ASP A C 1
ATOM 872 O O . ASP A 1 108 ? 2.287 4.736 -3.483 1.00 90.50 108 ASP A O 1
ATOM 876 N N . ILE A 1 109 ? 0.054 4.500 -3.418 1.00 94.12 109 ILE A N 1
ATOM 877 C CA . ILE A 1 109 ? -0.026 3.051 -3.183 1.00 94.12 109 ILE A CA 1
ATOM 878 C C . ILE A 1 109 ? -0.989 2.469 -4.226 1.00 94.12 109 ILE A C 1
ATOM 880 O O . ILE A 1 109 ? -2.083 3.011 -4.400 1.00 94.12 109 ILE A O 1
ATOM 884 N N . ASP A 1 110 ? -0.600 1.415 -4.949 1.00 94.19 110 ASP A N 1
ATOM 885 C CA . ASP A 1 110 ? -1.413 0.903 -6.072 1.00 94.19 110 ASP A CA 1
ATOM 886 C C . ASP A 1 110 ? -2.824 0.476 -5.649 1.00 94.19 110 ASP A C 1
ATOM 888 O O . ASP A 1 110 ? -3.783 0.721 -6.382 1.00 94.19 110 ASP A O 1
ATOM 892 N N . LEU A 1 111 ? -2.955 -0.117 -4.460 1.00 94.62 111 LEU A N 1
ATOM 893 C CA . LEU A 1 111 ? -4.219 -0.486 -3.835 1.00 94.62 111 LEU A CA 1
ATOM 894 C C . LEU A 1 111 ? -4.159 -0.239 -2.318 1.00 94.62 111 LEU A C 1
ATOM 896 O O . LEU A 1 111 ? -3.279 -0.741 -1.618 1.00 94.62 111 LEU A O 1
ATOM 900 N N . LEU A 1 112 ? -5.133 0.510 -1.808 1.00 95.88 112 LEU A N 1
ATOM 901 C CA . LEU A 1 112 ? -5.419 0.684 -0.387 1.00 95.88 112 LEU A CA 1
ATOM 902 C C . LEU A 1 112 ? -6.768 0.028 -0.084 1.00 95.88 112 LEU A C 1
ATOM 904 O O . LEU A 1 112 ? -7.774 0.374 -0.705 1.00 95.88 112 LEU A O 1
ATOM 908 N N . LEU A 1 113 ? -6.787 -0.880 0.893 1.00 94.94 113 LEU A N 1
ATOM 909 C CA . LEU A 1 113 ? -8.012 -1.384 1.519 1.00 94.94 113 LEU A CA 1
ATOM 910 C C . LEU A 1 113 ? -8.068 -0.894 2.967 1.00 94.94 113 LEU A C 1
ATOM 912 O O . LEU A 1 113 ? -7.047 -0.924 3.655 1.00 94.94 113 LEU A O 1
ATOM 916 N N . ALA A 1 114 ? -9.233 -0.465 3.448 1.00 95.06 114 ALA A N 1
ATOM 917 C CA . ALA A 1 114 ? -9.403 -0.104 4.853 1.00 95.06 114 ALA A CA 1
ATOM 918 C C . ALA A 1 114 ? -10.788 -0.461 5.400 1.00 95.06 114 ALA A C 1
ATOM 920 O O . ALA A 1 114 ? -11.791 -0.348 4.698 1.00 95.06 114 ALA A O 1
ATOM 921 N N . TYR A 1 115 ? -10.859 -0.862 6.667 1.00 94.19 115 TYR A N 1
ATOM 922 C CA . TYR A 1 115 ? -12.120 -1.139 7.362 1.00 94.19 115 TYR A CA 1
ATOM 923 C C . TYR A 1 115 ? -11.981 -0.937 8.871 1.00 94.19 115 TYR A C 1
ATOM 925 O O . TYR A 1 115 ? -10.871 -0.919 9.397 1.00 94.19 115 TYR A O 1
ATOM 933 N N . ASP A 1 116 ? -13.107 -0.766 9.562 1.00 92.38 116 ASP A N 1
ATOM 934 C CA . ASP A 1 116 ? -13.119 -0.621 11.016 1.00 92.38 116 ASP A CA 1
ATOM 935 C C . ASP A 1 116 ? -13.153 -1.993 11.692 1.00 92.38 116 ASP A C 1
ATOM 937 O O . ASP A 1 116 ? -14.007 -2.824 11.383 1.00 92.38 116 ASP A O 1
ATOM 941 N N . ASP A 1 117 ? -12.224 -2.213 12.614 1.00 92.62 117 ASP A N 1
ATOM 942 C CA . ASP A 1 117 ? -12.145 -3.381 13.479 1.00 92.62 117 ASP A CA 1
ATOM 943 C C . ASP A 1 117 ? -12.168 -2.904 14.934 1.00 92.62 117 ASP A C 1
ATOM 945 O O . ASP A 1 117 ? -11.162 -2.453 15.493 1.00 92.62 117 ASP A O 1
ATOM 949 N N . ASN A 1 118 ? -13.356 -2.975 15.537 1.00 89.56 118 ASN A N 1
ATOM 950 C CA . ASN A 1 118 ? -13.594 -2.647 16.943 1.00 89.56 118 ASN A CA 1
ATOM 951 C C . ASN A 1 118 ? -13.057 -1.255 17.352 1.00 89.56 118 ASN A C 1
ATOM 953 O O . ASN A 1 118 ? -12.481 -1.089 18.430 1.00 89.56 118 ASN A O 1
ATOM 957 N N . GLY A 1 119 ? -13.246 -0.243 16.495 1.00 87.81 119 GLY A N 1
ATOM 958 C CA . GLY A 1 119 ? -12.841 1.143 16.743 1.00 87.81 119 GLY A CA 1
ATOM 959 C C . GLY A 1 119 ? -11.408 1.494 16.330 1.00 87.81 119 GLY A C 1
ATOM 960 O O . GLY A 1 119 ? -10.980 2.622 16.570 1.00 87.81 119 GLY A O 1
ATOM 961 N N . ARG A 1 120 ? -10.666 0.571 15.703 1.00 93.25 120 ARG A N 1
ATOM 962 C CA . ARG A 1 120 ? -9.385 0.857 15.035 1.00 93.25 120 ARG A CA 1
ATOM 963 C C . ARG A 1 120 ? -9.479 0.482 13.564 1.00 93.25 120 ARG A C 1
ATOM 965 O O . ARG A 1 120 ? -9.969 -0.589 13.222 1.00 93.25 120 ARG A O 1
ATOM 972 N N . VAL A 1 121 ? -8.976 1.337 12.682 1.00 95.69 121 VAL A N 1
ATOM 973 C CA . VAL A 1 121 ? -9.041 1.082 11.238 1.00 95.69 121 VAL A CA 1
ATOM 974 C C . VAL A 1 121 ? -7.880 0.192 10.801 1.00 95.69 121 VAL A C 1
ATOM 976 O O . VAL A 1 121 ? -6.725 0.615 10.835 1.00 95.69 121 VAL A O 1
ATOM 979 N N . GLN A 1 122 ? -8.174 -1.022 10.347 1.00 96.19 122 GLN A N 1
ATOM 980 C CA . GLN A 1 122 ? -7.207 -1.855 9.631 1.00 96.19 122 GLN A CA 1
ATOM 981 C C . GLN A 1 122 ? -6.934 -1.198 8.271 1.00 96.19 122 GLN A C 1
ATOM 983 O O . GLN A 1 122 ? -7.880 -0.885 7.549 1.00 96.19 122 GLN A O 1
ATOM 988 N N . ILE A 1 123 ? -5.666 -0.965 7.914 1.00 96.94 123 ILE A N 1
ATOM 989 C CA . ILE A 1 123 ? -5.268 -0.369 6.624 1.00 96.94 123 ILE A CA 1
ATOM 990 C C . ILE A 1 123 ? -4.273 -1.297 5.929 1.00 96.94 123 ILE A C 1
ATOM 992 O O . ILE A 1 123 ? -3.128 -1.417 6.363 1.00 96.94 123 ILE A O 1
ATOM 996 N N . LEU A 1 124 ? -4.687 -1.920 4.826 1.00 96.69 124 LEU A N 1
ATOM 997 C CA . LEU A 1 124 ? -3.832 -2.750 3.983 1.00 96.69 124 LEU A CA 1
ATOM 998 C C . LEU A 1 124 ? -3.323 -1.925 2.802 1.00 96.69 124 LEU A C 1
ATOM 1000 O O . LEU A 1 124 ? -4.096 -1.456 1.968 1.00 96.69 124 LEU A O 1
ATOM 1004 N N . LEU A 1 125 ? -2.003 -1.770 2.739 1.00 96.88 125 LEU A N 1
ATOM 1005 C CA . LEU A 1 125 ? -1.283 -1.048 1.698 1.00 96.88 125 LEU A CA 1
ATOM 1006 C C . LEU A 1 125 ? -0.620 -2.070 0.775 1.00 96.88 125 LEU A C 1
ATOM 1008 O O . LEU A 1 125 ? 0.303 -2.774 1.189 1.00 96.88 125 LEU A O 1
ATOM 1012 N N . ILE A 1 126 ? -1.108 -2.174 -0.459 1.00 95.56 126 ILE A N 1
ATOM 1013 C CA . ILE A 1 126 ? -0.717 -3.207 -1.418 1.00 95.56 126 ILE A CA 1
ATOM 1014 C C . ILE A 1 126 ? -0.118 -2.524 -2.652 1.00 95.56 126 ILE A C 1
ATOM 1016 O O . ILE A 1 126 ? -0.823 -1.854 -3.401 1.00 95.56 126 ILE A O 1
ATOM 1020 N N . GLU A 1 127 ? 1.185 -2.699 -2.874 1.00 94.12 127 GLU A N 1
ATOM 1021 C CA . GLU A 1 127 ? 1.882 -2.155 -4.050 1.00 94.12 127 GLU A CA 1
ATOM 1022 C C . GLU A 1 127 ? 2.104 -3.255 -5.101 1.00 94.12 127 GLU A C 1
ATOM 1024 O O . GLU A 1 127 ? 2.680 -4.309 -4.811 1.00 94.12 127 GLU A O 1
ATOM 1029 N N . ALA A 1 128 ? 1.657 -3.026 -6.331 1.00 91.94 128 ALA A N 1
ATOM 1030 C CA . ALA A 1 128 ? 1.602 -4.013 -7.397 1.00 91.94 128 ALA A CA 1
ATOM 1031 C C . ALA A 1 128 ? 2.771 -3.884 -8.382 1.00 91.94 128 ALA A C 1
ATOM 1033 O O . ALA A 1 128 ? 3.170 -2.800 -8.798 1.00 91.94 128 ALA A O 1
ATOM 1034 N N . LYS A 1 129 ? 3.314 -5.022 -8.827 1.00 87.94 129 LYS A N 1
ATOM 1035 C CA . LYS A 1 129 ? 4.347 -5.048 -9.864 1.00 87.94 129 LYS A CA 1
ATOM 1036 C C . LYS A 1 129 ? 4.210 -6.259 -10.776 1.00 87.94 129 LYS A C 1
ATOM 1038 O O . LYS A 1 129 ? 4.307 -7.402 -10.338 1.00 87.94 129 LYS A O 1
ATOM 1043 N N . PHE A 1 130 ? 3.969 -5.991 -12.057 1.00 77.75 130 PHE A N 1
ATOM 1044 C CA . PHE A 1 130 ? 3.606 -7.017 -13.033 1.00 77.75 130 PHE A CA 1
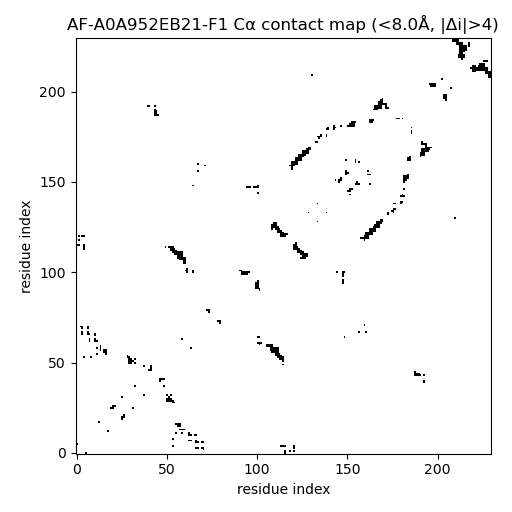ATOM 1045 C C . PHE A 1 130 ? 4.776 -7.406 -13.948 1.00 77.75 130 PHE A C 1
ATOM 1047 O O . PHE A 1 130 ? 5.254 -8.535 -13.915 1.00 77.75 130 PHE A O 1
ATOM 1054 N N . ASP A 1 131 ? 5.265 -6.441 -14.731 1.00 70.25 131 ASP A N 1
ATOM 1055 C CA . ASP A 1 131 ? 6.221 -6.653 -15.828 1.00 70.25 131 ASP A CA 1
ATOM 1056 C C . ASP A 1 131 ? 7.707 -6.665 -15.399 1.00 70.25 131 ASP A C 1
ATOM 1058 O O . ASP A 1 131 ? 8.575 -7.256 -16.057 1.00 70.25 131 ASP A O 1
ATOM 1062 N N . THR A 1 132 ? 8.020 -6.007 -14.281 1.00 70.88 132 THR A N 1
ATOM 1063 C CA . THR A 1 132 ? 9.381 -5.916 -13.736 1.00 70.88 132 THR A CA 1
ATOM 1064 C C . THR A 1 132 ? 9.414 -6.393 -12.293 1.00 70.88 132 THR A C 1
ATOM 1066 O O . THR A 1 132 ? 8.519 -6.093 -11.505 1.00 70.88 132 THR A O 1
ATOM 1069 N N . SER A 1 133 ? 10.476 -7.110 -11.921 1.00 75.62 133 SER A N 1
ATOM 1070 C CA . SER A 1 133 ? 10.699 -7.496 -10.530 1.00 75.62 133 SER A CA 1
ATOM 1071 C C . SER A 1 133 ? 10.870 -6.265 -9.643 1.00 75.62 133 SER A C 1
ATOM 1073 O O . SER A 1 133 ? 11.368 -5.221 -10.076 1.00 75.62 133 SER A O 1
ATOM 1075 N N . TRP A 1 134 ? 10.502 -6.395 -8.376 1.00 80.38 134 TRP A N 1
ATOM 1076 C CA . TRP A 1 134 ? 10.907 -5.448 -7.346 1.00 80.38 134 TRP A CA 1
ATOM 1077 C C . TRP A 1 134 ? 12.432 -5.366 -7.203 1.00 80.38 134 TRP A C 1
ATOM 1079 O O . TRP A 1 134 ? 13.146 -6.330 -7.485 1.00 80.38 134 TRP A O 1
ATOM 1089 N N . SER A 1 135 ? 12.924 -4.218 -6.738 1.00 85.94 135 SER A N 1
ATOM 1090 C CA . SER A 1 135 ? 14.326 -4.010 -6.373 1.00 85.94 135 SER A CA 1
ATOM 1091 C C . SER A 1 135 ? 14.445 -3.477 -4.943 1.00 85.94 135 SER A C 1
ATOM 1093 O O . SER A 1 135 ? 13.552 -2.795 -4.438 1.00 85.94 135 SER A O 1
ATOM 1095 N N . ASN A 1 136 ? 15.577 -3.755 -4.291 1.00 90.56 136 ASN A N 1
ATOM 1096 C CA . ASN A 1 136 ? 15.810 -3.346 -2.900 1.00 90.56 136 ASN A CA 1
ATOM 1097 C C . ASN A 1 136 ? 15.960 -1.828 -2.724 1.00 90.56 136 ASN A C 1
ATOM 1099 O O . ASN A 1 136 ? 15.778 -1.328 -1.619 1.00 90.56 136 ASN A O 1
ATOM 1103 N N . SER A 1 137 ? 16.241 -1.072 -3.792 1.00 88.81 137 SER A N 1
ATOM 1104 C CA . SER A 1 137 ? 16.139 0.391 -3.763 1.00 88.81 137 SER A CA 1
ATOM 1105 C C . SER A 1 137 ? 14.680 0.845 -3.684 1.00 88.81 137 SER A C 1
ATOM 1107 O O . SER A 1 137 ? 14.351 1.633 -2.803 1.00 88.81 137 SER A O 1
ATOM 1109 N N . GLN A 1 138 ? 13.798 0.297 -4.527 1.00 88.25 138 GLN A N 1
ATOM 1110 C CA . GLN A 1 138 ? 12.367 0.624 -4.526 1.00 88.25 138 GLN A CA 1
ATOM 1111 C C . GLN A 1 138 ? 11.683 0.214 -3.216 1.00 88.25 138 GLN A C 1
ATOM 1113 O O . GLN A 1 138 ? 10.930 1.008 -2.652 1.00 88.25 138 GLN A O 1
ATOM 1118 N N . LEU A 1 139 ? 11.981 -0.982 -2.689 1.00 90.81 139 LEU A N 1
ATOM 1119 C CA . LEU A 1 139 ? 11.435 -1.423 -1.401 1.00 90.81 139 LEU A CA 1
ATOM 1120 C C . LEU A 1 139 ? 11.899 -0.507 -0.260 1.00 90.81 139 LEU A C 1
ATOM 1122 O O . LEU A 1 139 ? 11.068 -0.030 0.505 1.00 90.81 139 LEU A O 1
ATOM 1126 N N . ARG A 1 140 ? 13.200 -0.194 -0.179 1.00 91.56 140 ARG A N 1
ATOM 1127 C CA . ARG A 1 140 ? 13.756 0.689 0.863 1.00 91.56 140 ARG A CA 1
ATOM 1128 C C . ARG A 1 140 ? 13.241 2.128 0.757 1.00 91.56 140 ARG A C 1
ATOM 1130 O O . ARG A 1 140 ? 13.073 2.796 1.774 1.00 91.56 140 ARG A O 1
ATOM 1137 N N . GLU A 1 141 ? 12.953 2.609 -0.451 1.00 88.44 141 GLU A N 1
ATOM 1138 C CA . GLU A 1 141 ? 12.334 3.918 -0.660 1.00 88.44 141 GLU A CA 1
ATOM 1139 C C . GLU A 1 141 ? 10.869 3.946 -0.195 1.00 88.44 141 GLU A C 1
ATOM 1141 O O . GLU A 1 141 ? 10.494 4.842 0.567 1.00 88.44 141 GLU A O 1
ATOM 1146 N N . LYS A 1 142 ? 10.058 2.952 -0.591 1.00 90.56 142 LYS A N 1
ATOM 1147 C CA . LYS A 1 142 ? 8.665 2.805 -0.134 1.00 90.56 142 LYS A CA 1
ATOM 1148 C C . LYS A 1 142 ? 8.614 2.643 1.387 1.00 90.56 142 LYS A C 1
ATOM 1150 O O . LYS A 1 142 ? 7.892 3.389 2.043 1.00 90.56 142 LYS A O 1
ATOM 1155 N N . ALA A 1 143 ? 9.450 1.772 1.952 1.00 91.00 143 ALA A N 1
ATOM 1156 C CA . ALA A 1 143 ? 9.594 1.574 3.393 1.00 91.00 143 ALA A CA 1
ATOM 1157 C C . ALA A 1 143 ? 9.928 2.882 4.125 1.00 91.00 143 ALA A C 1
ATOM 1159 O O . ALA A 1 143 ? 9.276 3.210 5.110 1.00 91.00 143 ALA A O 1
ATOM 1160 N N . GLY A 1 144 ? 10.864 3.683 3.602 1.00 88.69 144 GLY A N 1
ATOM 1161 C CA . GLY A 1 144 ? 11.193 5.000 4.154 1.00 88.69 144 GLY A CA 1
ATOM 1162 C C . GLY A 1 144 ? 10.057 6.029 4.065 1.00 88.69 144 GLY A C 1
ATOM 1163 O O . GLY A 1 144 ? 9.972 6.908 4.916 1.00 88.69 144 GLY A O 1
ATOM 1164 N N . HIS A 1 145 ? 9.163 5.935 3.073 1.00 87.44 145 HIS A N 1
ATOM 1165 C CA . HIS A 1 145 ? 7.970 6.792 3.002 1.00 87.44 145 HIS A CA 1
ATOM 1166 C C . HIS A 1 145 ? 6.866 6.327 3.956 1.00 87.44 145 HIS A C 1
ATOM 1168 O O . HIS A 1 145 ? 6.241 7.160 4.605 1.00 87.44 145 HIS A O 1
ATOM 1174 N N . LEU A 1 146 ? 6.678 5.018 4.117 1.00 91.50 146 LEU A N 1
ATOM 1175 C CA . LEU A 1 146 ? 5.736 4.464 5.090 1.00 91.50 146 LEU A CA 1
ATOM 1176 C C . LEU A 1 146 ? 6.207 4.691 6.539 1.00 91.50 146 LEU A C 1
ATOM 1178 O O . LEU A 1 146 ? 5.397 5.048 7.390 1.00 91.50 146 LEU A O 1
ATOM 1182 N N . ALA A 1 147 ? 7.514 4.600 6.802 1.00 90.12 147 ALA A N 1
ATOM 1183 C CA . ALA A 1 147 ? 8.144 4.963 8.074 1.00 90.12 147 ALA A CA 1
ATOM 1184 C C . ALA A 1 147 ? 7.917 6.436 8.458 1.00 90.12 147 ALA A C 1
ATOM 1186 O O . ALA A 1 147 ? 7.717 6.753 9.628 1.00 90.12 147 ALA A O 1
ATOM 1187 N N . ASN A 1 148 ? 7.912 7.340 7.474 1.00 86.88 148 ASN A N 1
ATOM 1188 C CA . ASN A 1 148 ? 7.634 8.763 7.679 1.00 86.88 148 ASN A CA 1
ATOM 1189 C C . ASN A 1 148 ? 6.159 9.065 8.014 1.00 86.88 148 ASN A C 1
ATOM 1191 O O . ASN A 1 148 ? 5.875 10.152 8.515 1.00 86.88 148 ASN A O 1
ATOM 1195 N N . ILE A 1 149 ? 5.242 8.136 7.722 1.00 89.50 149 ILE A N 1
ATOM 1196 C CA . ILE A 1 149 ? 3.796 8.281 7.947 1.00 89.50 149 ILE A CA 1
ATOM 1197 C C . ILE A 1 149 ? 3.379 7.570 9.229 1.00 89.50 149 ILE A C 1
ATOM 1199 O O . ILE A 1 149 ? 2.755 8.189 10.084 1.00 89.50 149 ILE A O 1
ATOM 1203 N N . PHE A 1 150 ? 3.724 6.289 9.368 1.00 92.06 150 PHE A N 1
ATOM 1204 C CA . PHE A 1 150 ? 3.274 5.426 10.464 1.00 92.06 150 PHE A CA 1
ATOM 1205 C C . PHE A 1 150 ? 4.270 5.306 11.619 1.00 92.06 150 PHE A C 1
ATOM 1207 O O . PHE A 1 150 ? 3.903 4.778 12.658 1.00 92.06 150 PHE A O 1
ATOM 1214 N N . GLY A 1 151 ? 5.502 5.788 11.458 1.00 89.12 151 GLY A N 1
ATOM 1215 C CA . GLY A 1 151 ? 6.587 5.609 12.421 1.00 89.12 151 GLY A CA 1
ATOM 1216 C C . GLY A 1 151 ? 7.662 4.639 11.909 1.00 89.12 151 GLY A C 1
ATOM 1217 O O . GLY A 1 151 ? 7.345 3.674 11.202 1.00 89.12 151 GLY A O 1
ATOM 1218 N N . PRO A 1 152 ? 8.951 4.878 12.227 1.00 81.38 152 PRO A N 1
ATOM 1219 C CA . PRO A 1 152 ? 10.063 4.070 11.723 1.00 81.38 152 PRO A CA 1
ATOM 1220 C C . PRO A 1 152 ? 10.237 2.729 12.449 1.00 81.38 152 PRO A C 1
ATOM 1222 O O . PRO A 1 152 ? 10.761 1.789 11.857 1.00 81.38 152 PRO A O 1
ATOM 1225 N N . ASN A 1 153 ? 9.788 2.640 13.704 1.00 79.12 153 ASN A N 1
ATOM 1226 C CA . ASN A 1 153 ? 9.902 1.447 14.542 1.00 79.12 153 ASN A CA 1
ATOM 1227 C C . ASN A 1 153 ? 8.503 0.858 14.773 1.00 79.12 153 ASN A C 1
ATOM 1229 O O . ASN A 1 153 ? 8.101 -0.104 14.119 1.00 79.12 153 ASN A O 1
ATOM 1233 N N . GLU A 1 154 ? 7.763 1.483 15.686 1.00 86.12 154 GLU A N 1
ATOM 1234 C CA . GLU A 1 154 ? 6.396 1.157 16.090 1.00 86.12 154 GLU A CA 1
ATOM 1235 C C . GLU A 1 154 ? 5.379 2.022 15.330 1.00 86.12 154 GLU A C 1
ATOM 1237 O O . GLU A 1 154 ? 5.757 2.919 14.573 1.00 86.12 154 GLU A O 1
ATOM 1242 N N . ASN A 1 155 ? 4.092 1.719 15.498 1.00 90.56 155 ASN A N 1
ATOM 1243 C CA . ASN A 1 155 ? 2.996 2.413 14.829 1.00 90.56 155 ASN A CA 1
ATOM 1244 C C . ASN A 1 155 ? 2.506 3.602 15.670 1.00 90.56 155 ASN A C 1
ATOM 1246 O O . ASN A 1 155 ? 1.792 3.424 16.651 1.00 90.56 155 ASN A O 1
ATOM 1250 N N . GLU A 1 156 ? 2.817 4.822 15.242 1.00 89.94 156 GLU A N 1
ATOM 1251 C CA . GLU A 1 156 ? 2.436 6.071 15.917 1.00 89.94 156 GLU A CA 1
ATOM 1252 C C . GLU A 1 156 ? 0.918 6.301 16.025 1.00 89.94 156 GLU A C 1
ATOM 1254 O O . GLU A 1 156 ? 0.491 7.206 16.747 1.00 89.94 156 GLU A O 1
ATOM 1259 N N . TRP A 1 157 ? 0.113 5.514 15.306 1.00 91.88 157 TRP A N 1
ATOM 1260 C CA . TRP A 1 157 ? -1.347 5.608 15.224 1.00 91.88 157 TRP A CA 1
ATOM 1261 C C . TRP A 1 157 ? -2.056 4.393 15.830 1.00 91.88 157 TRP A C 1
ATOM 1263 O O . TRP A 1 157 ? -3.205 4.144 15.489 1.00 91.88 157 TRP A O 1
ATOM 1273 N N . GLU A 1 158 ? -1.406 3.604 16.690 1.00 91.31 158 GLU A N 1
ATOM 1274 C CA . GLU A 1 158 ? -1.985 2.383 17.290 1.00 91.31 158 GLU A CA 1
ATOM 1275 C C . GLU A 1 158 ? -3.314 2.585 18.051 1.00 91.31 158 GLU A C 1
ATOM 1277 O O . GLU A 1 158 ? -4.078 1.632 18.230 1.00 91.31 158 GLU A O 1
ATOM 1282 N N . ASP A 1 159 ? -3.606 3.829 18.440 1.00 90.88 159 ASP A N 1
ATOM 1283 C CA . ASP A 1 159 ? -4.853 4.311 19.041 1.00 90.88 159 ASP A CA 1
ATOM 1284 C C . ASP A 1 159 ? -6.012 4.478 18.039 1.00 90.88 159 ASP A C 1
ATOM 1286 O O . ASP A 1 159 ? -7.156 4.636 18.457 1.00 90.88 159 ASP A O 1
ATOM 1290 N N . LEU A 1 160 ? -5.730 4.459 16.734 1.00 92.38 160 LEU A N 1
ATOM 1291 C CA . LEU A 1 160 ? -6.645 4.873 15.663 1.00 92.38 160 LEU A CA 1
ATOM 1292 C C . LEU A 1 160 ? -6.643 3.928 14.448 1.00 92.38 160 LEU A C 1
ATOM 1294 O O . LEU A 1 160 ? -7.690 3.678 13.849 1.00 92.38 160 LEU A O 1
ATOM 1298 N N . ALA A 1 161 ? -5.474 3.433 14.046 1.00 95.50 161 ALA A N 1
ATOM 1299 C CA . ALA A 1 161 ? -5.265 2.688 12.813 1.00 95.50 161 ALA A CA 1
ATOM 1300 C C . ALA A 1 161 ? -4.160 1.640 12.964 1.00 95.50 161 ALA A C 1
ATOM 1302 O O . ALA A 1 161 ? -3.145 1.871 13.617 1.00 95.50 161 ALA A O 1
ATOM 1303 N N . ILE A 1 162 ? -4.321 0.500 12.300 1.00 95.69 162 ILE A N 1
ATOM 1304 C CA . ILE A 1 162 ? -3.350 -0.591 12.275 1.00 95.69 162 ILE A CA 1
ATOM 1305 C C . ILE A 1 162 ? -2.898 -0.779 10.817 1.00 95.69 162 ILE A C 1
ATOM 1307 O O . ILE A 1 162 ? -3.668 -1.272 9.993 1.00 95.69 162 ILE A O 1
ATOM 1311 N N . PRO A 1 163 ? -1.664 -0.380 10.460 1.00 96.38 163 PRO A N 1
ATOM 1312 C CA . PRO A 1 163 ? -1.159 -0.510 9.100 1.00 96.38 163 PRO A CA 1
ATOM 1313 C C . PRO A 1 163 ? -0.620 -1.915 8.808 1.00 96.38 163 PRO A C 1
ATOM 1315 O O . PRO A 1 163 ? -0.033 -2.580 9.667 1.00 96.38 163 PRO A O 1
ATOM 1318 N N . HIS A 1 164 ? -0.794 -2.347 7.565 1.00 95.75 164 HIS A N 1
ATOM 1319 C CA . HIS A 1 164 ? -0.287 -3.578 6.964 1.00 95.75 164 HIS A CA 1
ATOM 1320 C C . HIS A 1 164 ? 0.352 -3.221 5.615 1.00 95.75 164 HIS A C 1
ATOM 1322 O O . HIS A 1 164 ? -0.168 -2.361 4.904 1.00 95.75 164 HIS A O 1
ATOM 1328 N N . PHE A 1 165 ? 1.449 -3.880 5.238 1.00 95.06 165 PHE A N 1
ATOM 1329 C CA . PHE A 1 165 ? 2.084 -3.683 3.930 1.00 95.06 165 PHE A CA 1
ATOM 1330 C C . PHE A 1 165 ? 2.320 -5.018 3.224 1.00 95.06 165 PHE A C 1
ATOM 1332 O O . PHE A 1 165 ? 2.876 -5.944 3.815 1.00 95.06 165 PHE A O 1
ATOM 1339 N N . LEU A 1 166 ? 1.915 -5.089 1.956 1.00 95.19 166 LEU A N 1
ATOM 1340 C CA . LEU A 1 166 ? 2.088 -6.231 1.063 1.00 95.19 166 LEU A CA 1
ATOM 1341 C C . LEU A 1 166 ? 2.577 -5.748 -0.311 1.00 95.19 166 LEU A C 1
ATOM 1343 O O . LEU A 1 166 ? 2.305 -4.621 -0.728 1.00 95.19 166 LEU A O 1
ATOM 1347 N N . VAL A 1 167 ? 3.231 -6.633 -1.060 1.00 93.69 167 VAL A N 1
ATOM 1348 C CA . VAL A 1 167 ? 3.495 -6.443 -2.490 1.00 93.69 167 VAL A CA 1
ATOM 1349 C C . VAL A 1 167 ? 2.722 -7.467 -3.315 1.00 93.69 167 VAL A C 1
ATOM 1351 O O . VAL A 1 167 ? 2.753 -8.667 -3.038 1.00 93.69 167 VAL A O 1
ATOM 1354 N N . ALA A 1 168 ? 2.053 -7.011 -4.365 1.00 92.00 168 ALA A N 1
ATOM 1355 C CA . ALA A 1 168 ? 1.347 -7.863 -5.310 1.00 92.00 168 ALA A CA 1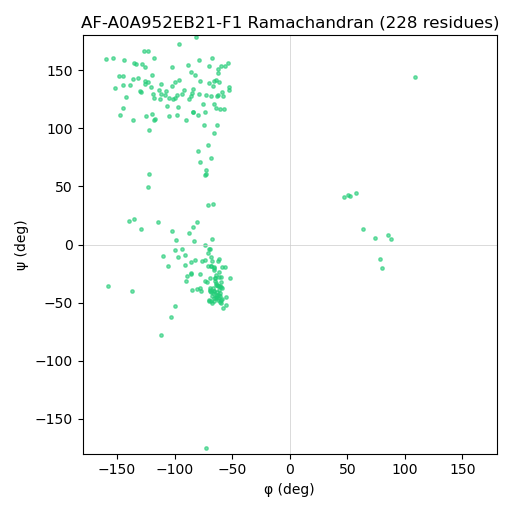
ATOM 1356 C C . ALA A 1 168 ? 2.219 -8.116 -6.547 1.00 92.00 168 ALA A C 1
ATOM 1358 O O . ALA A 1 168 ? 2.741 -7.178 -7.143 1.00 92.00 168 ALA A O 1
ATOM 1359 N N . SER A 1 169 ? 2.406 -9.371 -6.959 1.00 88.75 169 SER A N 1
ATOM 1360 C CA . SER A 1 169 ? 3.048 -9.680 -8.256 1.00 88.75 169 SER A CA 1
ATOM 1361 C C . SER A 1 169 ? 2.735 -11.099 -8.757 1.00 88.75 169 SER A C 1
ATOM 1363 O O . SER A 1 169 ? 2.386 -11.952 -7.940 1.00 88.75 169 SER A O 1
ATOM 1365 N N . PRO A 1 170 ? 2.878 -11.409 -10.063 1.00 85.31 170 PRO A N 1
ATOM 1366 C CA . PRO A 1 170 ? 2.610 -12.755 -10.591 1.00 85.31 170 PRO A CA 1
ATOM 1367 C C . PRO A 1 170 ? 3.556 -13.860 -10.097 1.00 85.31 170 PRO A C 1
ATOM 1369 O O . PRO A 1 170 ? 3.204 -15.041 -10.154 1.00 85.31 170 PRO A O 1
ATOM 1372 N N .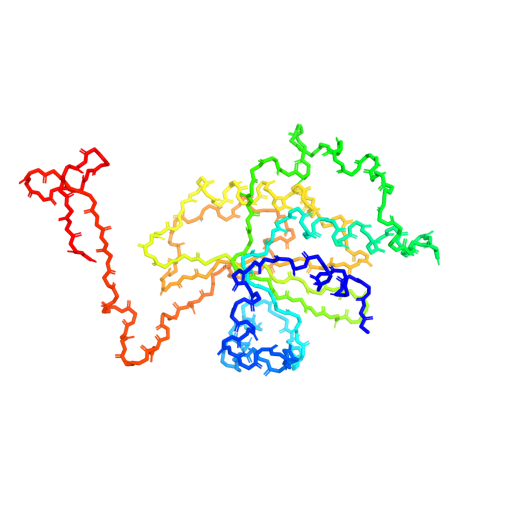 ARG A 1 171 ? 4.759 -13.495 -9.628 1.00 84.44 171 ARG A N 1
ATOM 1373 C CA . ARG A 1 171 ? 5.822 -14.405 -9.166 1.00 84.44 171 ARG A CA 1
ATOM 1374 C C . ARG A 1 171 ? 6.482 -13.842 -7.904 1.00 84.44 171 ARG A C 1
ATOM 1376 O O . ARG A 1 171 ? 6.777 -12.653 -7.855 1.00 84.44 171 ARG A O 1
ATOM 1383 N N . GLU A 1 172 ? 6.743 -14.700 -6.920 1.00 89.06 172 GLU A N 1
ATOM 1384 C CA . GLU A 1 172 ? 7.243 -14.313 -5.593 1.00 89.06 172 GLU A CA 1
ATOM 1385 C C . GLU A 1 172 ? 8.638 -13.647 -5.647 1.00 89.06 172 GLU A C 1
ATOM 1387 O O . GLU A 1 172 ? 9.563 -14.233 -6.224 1.00 89.06 172 GLU A O 1
ATOM 1392 N N . PRO A 1 173 ? 8.845 -12.456 -5.046 1.00 88.44 173 PRO A N 1
ATOM 1393 C CA . PRO A 1 173 ? 10.138 -11.764 -5.063 1.00 88.44 173 PRO A CA 1
ATOM 1394 C C . PRO A 1 173 ? 11.265 -12.493 -4.297 1.00 88.44 173 PRO A C 1
ATOM 1396 O O . PRO A 1 173 ? 11.468 -12.299 -3.104 1.00 88.44 173 PRO A O 1
ATOM 1399 N N . GLN A 1 174 ? 12.083 -13.267 -5.016 1.00 86.94 174 GLN A N 1
ATOM 1400 C CA . GLN A 1 174 ? 13.135 -14.141 -4.455 1.00 86.94 174 GLN A CA 1
ATOM 1401 C C . GLN A 1 174 ? 14.368 -13.437 -3.843 1.00 86.94 174 GLN A C 1
ATOM 1403 O O . GLN A 1 174 ? 15.296 -14.108 -3.396 1.00 86.94 174 GLN A O 1
ATOM 1408 N N . ARG A 1 175 ? 14.467 -12.103 -3.913 1.00 88.94 175 ARG A N 1
ATOM 1409 C CA . ARG A 1 175 ? 15.678 -11.338 -3.528 1.00 88.94 175 ARG A CA 1
ATOM 1410 C C . ARG A 1 175 ? 15.371 -10.035 -2.782 1.00 88.94 175 ARG A C 1
ATOM 1412 O O . ARG A 1 175 ? 16.205 -9.125 -2.783 1.00 88.94 175 ARG A O 1
ATOM 1419 N N . LEU A 1 176 ? 14.171 -9.922 -2.207 1.00 89.56 176 LEU A N 1
ATOM 1420 C CA . LEU A 1 176 ? 13.799 -8.739 -1.441 1.00 89.56 176 LEU A CA 1
ATOM 1421 C C . LEU A 1 176 ? 14.405 -8.754 -0.033 1.00 89.56 176 LEU A C 1
ATOM 1423 O O . LEU A 1 176 ? 14.301 -9.727 0.706 1.00 89.56 176 LEU A O 1
ATOM 1427 N N . ASP A 1 177 ? 15.040 -7.637 0.300 1.00 91.88 177 ASP A N 1
ATOM 1428 C CA . ASP A 1 177 ? 15.582 -7.297 1.612 1.00 91.88 177 ASP A CA 1
ATOM 1429 C C . ASP A 1 177 ? 14.432 -6.803 2.504 1.00 91.88 177 ASP A C 1
ATOM 1431 O O . ASP A 1 177 ? 14.179 -5.604 2.611 1.00 91.88 177 ASP A O 1
ATOM 1435 N N . TRP A 1 178 ? 13.662 -7.740 3.064 1.00 91.50 178 TRP A N 1
ATOM 1436 C CA . TRP A 1 178 ? 12.467 -7.431 3.860 1.00 91.50 178 TRP A CA 1
ATOM 1437 C C . TRP A 1 178 ? 12.779 -6.692 5.168 1.00 91.50 178 TRP A C 1
ATOM 1439 O O . TRP A 1 178 ? 11.911 -5.994 5.688 1.00 91.50 178 TRP A O 1
ATOM 1449 N N . ASP A 1 179 ? 14.017 -6.763 5.666 1.00 91.62 179 ASP A N 1
ATOM 1450 C CA . ASP A 1 179 ? 14.441 -6.110 6.910 1.00 91.62 179 ASP A CA 1
ATOM 1451 C C . ASP A 1 179 ? 14.540 -4.579 6.818 1.00 91.62 179 ASP A C 1
ATOM 1453 O O . ASP A 1 179 ? 14.677 -3.909 7.842 1.00 91.62 179 ASP A O 1
ATOM 1457 N N . VAL A 1 180 ? 14.381 -3.998 5.622 1.00 90.75 180 VAL A N 1
ATOM 1458 C CA . VAL A 1 180 ? 14.203 -2.542 5.454 1.00 90.75 180 VAL A CA 1
ATOM 1459 C C . VAL A 1 180 ? 12.818 -2.046 5.884 1.00 90.75 180 VAL A C 1
ATOM 1461 O O . VAL A 1 180 ? 12.616 -0.834 5.967 1.00 90.75 180 VAL A O 1
ATOM 1464 N N . LEU A 1 181 ? 11.851 -2.946 6.097 1.00 91.50 181 LEU A N 1
ATOM 1465 C CA . LEU A 1 181 ? 10.492 -2.598 6.506 1.00 91.50 181 LEU A CA 1
ATOM 1466 C C . LEU A 1 181 ? 10.420 -2.256 8.012 1.00 91.50 181 LEU A C 1
ATOM 1468 O O . LEU A 1 181 ? 11.020 -2.961 8.828 1.00 91.50 181 LEU A O 1
ATOM 1472 N N . PRO A 1 182 ? 9.627 -1.241 8.417 1.00 90.62 182 PRO A N 1
ATOM 1473 C CA . PRO A 1 182 ? 9.323 -0.981 9.828 1.00 90.62 182 PRO A CA 1
ATOM 1474 C C . PRO A 1 182 ? 8.757 -2.210 10.553 1.00 90.62 182 PRO A C 1
ATOM 1476 O O . PRO A 1 182 ? 8.148 -3.085 9.931 1.00 90.62 182 PRO A O 1
ATOM 1479 N N . ASN A 1 183 ? 8.890 -2.274 11.880 1.00 91.00 183 ASN A N 1
ATOM 1480 C CA . ASN A 1 183 ? 8.479 -3.463 12.642 1.00 91.00 183 ASN A CA 1
ATOM 1481 C C . ASN A 1 183 ? 6.970 -3.731 12.513 1.00 91.00 183 ASN A C 1
ATOM 1483 O O . ASN A 1 183 ? 6.566 -4.882 12.373 1.00 91.00 183 ASN A O 1
ATOM 1487 N N . TRP A 1 184 ? 6.146 -2.677 12.452 1.00 91.50 184 TRP A N 1
ATOM 1488 C CA . TRP A 1 184 ? 4.701 -2.797 12.215 1.00 91.50 184 TRP A CA 1
ATOM 1489 C C . TRP A 1 184 ? 4.345 -3.432 10.856 1.00 91.50 184 TRP A C 1
ATOM 1491 O O . TRP A 1 184 ? 3.263 -4.001 10.716 1.00 91.50 184 TRP A O 1
ATOM 1501 N N . ALA A 1 185 ? 5.240 -3.375 9.863 1.00 91.19 185 ALA A N 1
ATOM 1502 C CA . ALA A 1 185 ? 5.071 -4.020 8.560 1.00 91.19 185 ALA A CA 1
ATOM 1503 C C . ALA A 1 185 ? 5.616 -5.462 8.542 1.00 91.19 185 ALA A C 1
ATOM 1505 O O . ALA A 1 185 ? 5.110 -6.302 7.800 1.00 91.19 185 ALA A O 1
ATOM 1506 N N . ARG A 1 186 ? 6.601 -5.793 9.389 1.00 88.31 186 ARG A N 1
ATOM 1507 C CA . ARG A 1 186 ? 7.228 -7.131 9.482 1.00 88.31 186 ARG A CA 1
ATOM 1508 C C . ARG A 1 186 ? 6.431 -8.161 10.307 1.00 88.31 186 ARG A C 1
ATOM 1510 O O . ARG A 1 186 ? 6.974 -9.181 10.709 1.00 88.31 186 ARG A O 1
ATOM 1517 N N . LYS A 1 187 ? 5.133 -7.926 10.526 1.00 83.00 187 LYS A N 1
ATOM 1518 C CA . LYS A 1 187 ? 4.233 -8.753 11.359 1.00 83.00 187 LYS A CA 1
ATOM 1519 C C . LYS A 1 187 ? 3.536 -9.926 10.637 1.00 83.00 187 LYS A C 1
ATOM 1521 O O . LYS A 1 187 ? 2.606 -10.503 11.192 1.00 83.00 187 LYS A O 1
ATOM 1526 N N . HIS A 1 188 ? 3.924 -10.242 9.402 1.00 84.06 188 HIS A N 1
ATOM 1527 C CA . HIS A 1 188 ? 3.286 -11.274 8.575 1.00 84.06 188 HIS A CA 1
ATOM 1528 C C . HIS A 1 188 ? 4.273 -12.374 8.199 1.00 84.06 188 HIS A C 1
ATOM 1530 O O . HIS A 1 188 ? 5.440 -12.090 7.951 1.00 84.06 188 HIS A O 1
ATOM 1536 N N . GLU A 1 189 ? 3.792 -13.616 8.091 1.00 75.94 189 GLU A N 1
ATOM 1537 C CA . GLU A 1 189 ? 4.609 -14.743 7.618 1.00 75.94 189 GLU A CA 1
ATOM 1538 C C . GLU A 1 189 ? 5.060 -14.563 6.160 1.00 75.94 189 GLU A C 1
ATOM 1540 O O . GLU A 1 189 ? 6.081 -15.112 5.745 1.00 75.94 189 GLU A O 1
ATOM 1545 N N . ARG A 1 190 ? 4.292 -13.800 5.368 1.00 82.06 190 ARG A N 1
ATOM 1546 C CA . ARG A 1 190 ? 4.596 -13.462 3.975 1.00 82.06 190 ARG A CA 1
ATOM 1547 C C . ARG A 1 190 ? 4.127 -12.052 3.639 1.00 82.06 190 ARG A C 1
ATOM 1549 O O . ARG A 1 190 ? 2.996 -11.677 3.928 1.00 82.06 190 ARG A O 1
ATOM 1556 N N . TRP A 1 191 ? 4.969 -11.315 2.920 1.00 88.75 191 TRP A N 1
ATOM 1557 C CA . TRP A 1 191 ? 4.663 -9.973 2.403 1.00 88.75 191 TRP A CA 1
ATOM 1558 C C . TRP A 1 191 ? 4.229 -9.964 0.934 1.00 88.75 191 TRP A C 1
ATOM 1560 O O . TRP A 1 191 ? 4.048 -8.895 0.358 1.00 88.75 191 TRP A O 1
ATOM 1570 N N . TRP A 1 192 ? 4.091 -11.131 0.302 1.00 92.50 192 TRP A N 1
ATOM 1571 C CA . TRP A 1 192 ? 3.734 -11.255 -1.110 1.00 92.50 192 TRP A CA 1
ATOM 1572 C C . TRP A 1 192 ? 2.337 -11.845 -1.296 1.00 92.50 192 TRP A C 1
ATOM 1574 O O . TRP A 1 192 ? 2.044 -12.925 -0.785 1.00 92.50 192 TRP A O 1
ATOM 1584 N N . ILE A 1 193 ? 1.516 -11.172 -2.104 1.00 91.19 193 ILE A N 1
ATOM 1585 C CA . ILE A 1 193 ? 0.273 -11.721 -2.645 1.00 91.19 193 ILE A CA 1
ATOM 1586 C C . ILE A 1 193 ? 0.426 -12.003 -4.145 1.00 91.19 193 ILE A C 1
ATOM 1588 O O . ILE A 1 193 ? 0.850 -11.147 -4.930 1.00 91.19 193 ILE A O 1
ATOM 1592 N N . LYS A 1 194 ? 0.082 -13.226 -4.566 1.00 87.94 194 LYS A N 1
ATOM 1593 C CA . LYS A 1 194 ? 0.086 -13.584 -5.986 1.00 87.94 194 LYS A CA 1
ATOM 1594 C C . LYS A 1 194 ? -1.102 -12.928 -6.676 1.00 87.94 194 LYS A C 1
ATOM 1596 O O . LYS A 1 194 ? -2.228 -13.357 -6.451 1.00 87.94 194 LYS A O 1
ATOM 1601 N N . ILE A 1 195 ? -0.831 -11.996 -7.586 1.00 84.75 195 ILE A N 1
ATOM 1602 C CA . ILE A 1 195 ? -1.806 -11.569 -8.595 1.00 84.75 195 ILE A CA 1
ATOM 1603 C C . ILE A 1 195 ? -1.532 -12.309 -9.902 1.00 84.75 195 ILE A C 1
ATOM 1605 O O . ILE A 1 195 ? -0.528 -12.074 -10.572 1.00 84.75 195 ILE A O 1
ATOM 1609 N N . SER A 1 196 ? -2.430 -13.205 -10.300 1.00 69.00 196 SER A N 1
ATOM 1610 C CA . SER A 1 196 ? -2.588 -13.478 -11.727 1.00 69.00 196 SER A CA 1
ATOM 1611 C C . SER A 1 196 ? -3.019 -12.182 -12.409 1.00 69.00 196 SER A C 1
ATOM 1613 O O . SER A 1 196 ? -3.879 -11.471 -11.889 1.00 69.00 196 SER A O 1
ATOM 1615 N N . GLY A 1 197 ? -2.484 -11.897 -13.596 1.00 60.28 197 GLY A N 1
ATOM 1616 C CA . GLY A 1 197 ? -3.259 -11.086 -14.530 1.00 60.28 197 GLY A CA 1
ATOM 1617 C C . GLY A 1 197 ? -4.534 -11.874 -14.793 1.00 60.28 197 GLY A C 1
ATOM 1618 O O . GLY A 1 197 ? -4.438 -13.021 -15.229 1.00 60.28 197 GLY A O 1
ATOM 1619 N N . ALA A 1 198 ? -5.687 -11.327 -14.407 1.00 50.75 198 ALA A N 1
ATOM 1620 C CA . ALA A 1 198 ? -6.964 -11.991 -14.630 1.00 50.75 198 ALA A CA 1
ATOM 1621 C C . ALA A 1 198 ? -7.133 -12.287 -16.128 1.00 50.75 198 ALA A C 1
ATOM 1623 O O . ALA A 1 198 ? -6.578 -11.563 -16.957 1.00 50.75 198 ALA A O 1
ATOM 1624 N N . GLU A 1 199 ? -7.915 -13.310 -16.478 1.00 50.38 199 GLU A N 1
ATOM 1625 C CA . GLU A 1 199 ? -8.247 -13.628 -17.874 1.00 50.38 199 GLU A CA 1
ATOM 1626 C C . GLU A 1 199 ? -9.250 -12.612 -18.446 1.00 50.38 199 GLU A C 1
ATOM 1628 O O . GLU A 1 199 ? -10.367 -12.941 -18.850 1.00 50.38 199 GLU A O 1
ATOM 1633 N N . VAL A 1 200 ? -8.848 -11.340 -18.461 1.00 52.00 200 VAL A N 1
ATOM 1634 C CA . VAL A 1 200 ? -9.604 -10.226 -19.024 1.00 52.00 200 VAL A CA 1
ATOM 1635 C C . VAL A 1 200 ? -9.743 -10.495 -20.518 1.00 52.00 200 VAL A C 1
ATOM 1637 O O . VAL A 1 200 ? -8.795 -10.340 -21.286 1.00 52.00 200 VAL A O 1
ATOM 1640 N N . ASN A 1 201 ? -10.934 -10.940 -20.915 1.00 49.34 201 ASN A N 1
ATOM 1641 C CA . ASN A 1 201 ? -11.262 -11.358 -22.278 1.00 49.34 201 ASN A CA 1
ATOM 1642 C C . ASN A 1 201 ? -10.360 -12.500 -22.797 1.00 49.34 201 ASN A C 1
ATOM 1644 O O . ASN A 1 201 ? -9.883 -12.454 -23.929 1.00 49.34 201 ASN A O 1
ATOM 1648 N N . SER A 1 202 ? -10.116 -13.518 -21.960 1.00 55.25 202 SER A N 1
ATOM 1649 C CA . SER A 1 202 ? -9.357 -14.740 -22.303 1.00 55.25 202 SER A CA 1
ATOM 1650 C C . SER A 1 202 ? -7.875 -14.534 -22.661 1.00 55.25 202 SER A C 1
ATOM 1652 O O . SER A 1 202 ? -7.224 -15.455 -23.153 1.00 55.25 202 SER A O 1
ATOM 1654 N N . VAL A 1 203 ? -7.306 -13.357 -22.381 1.00 57.31 203 VAL A N 1
ATOM 1655 C CA . VAL A 1 203 ? -5.859 -13.122 -22.477 1.00 57.31 203 VAL A CA 1
ATOM 1656 C C . VAL A 1 203 ? -5.200 -13.588 -21.180 1.00 57.31 203 VAL A C 1
ATOM 1658 O O . VAL A 1 203 ? -5.437 -13.010 -20.121 1.00 57.31 203 VAL A O 1
ATOM 1661 N N . SER A 1 204 ? -4.363 -14.628 -21.243 1.00 65.38 204 SER A N 1
ATOM 1662 C CA . SER A 1 204 ? -3.621 -15.088 -20.063 1.00 65.38 204 SER A CA 1
ATOM 1663 C C . SER A 1 204 ? -2.533 -14.085 -19.666 1.00 65.38 204 SER A C 1
ATOM 1665 O O . SER A 1 204 ? -1.961 -13.396 -20.513 1.00 65.38 204 SER A O 1
ATOM 1667 N N . SER A 1 205 ? -2.160 -14.054 -18.382 1.00 64.44 205 SER A N 1
ATOM 1668 C CA . SER A 1 205 ? -1.074 -13.192 -17.888 1.00 64.44 205 SER A CA 1
ATOM 1669 C C . SER A 1 205 ? 0.285 -13.435 -18.553 1.00 64.44 205 SER A C 1
ATOM 1671 O O . SER A 1 205 ? 1.160 -12.580 -18.478 1.00 64.44 205 SER A O 1
ATOM 1673 N N . GLU A 1 206 ? 0.470 -14.602 -19.174 1.00 67.00 206 GLU A N 1
ATOM 1674 C CA . GLU A 1 206 ? 1.694 -14.990 -19.88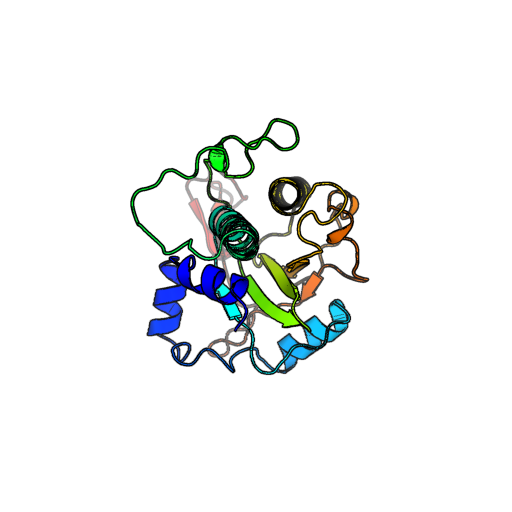8 1.00 67.00 206 GLU A CA 1
ATOM 1675 C C . GLU A 1 206 ? 1.651 -14.620 -21.382 1.00 67.00 206 GLU A C 1
ATOM 1677 O O . GLU A 1 206 ? 2.674 -14.682 -22.056 1.00 67.00 206 GLU A O 1
ATOM 1682 N N . SER A 1 207 ? 0.487 -14.182 -21.881 1.00 72.50 207 SER A N 1
ATOM 1683 C CA . SER A 1 207 ? 0.282 -13.654 -23.240 1.00 72.50 207 SER A CA 1
ATOM 1684 C C . SER A 1 207 ? 0.407 -12.123 -23.317 1.00 72.50 207 SER A C 1
ATOM 1686 O O . SER A 1 207 ? 0.291 -11.545 -24.398 1.00 72.50 207 SER A O 1
ATOM 1688 N N . LEU A 1 208 ? 0.605 -11.447 -22.179 1.00 77.94 208 LEU A N 1
ATOM 1689 C CA . LEU A 1 208 ? 0.737 -9.993 -22.108 1.00 77.94 208 LEU A CA 1
ATOM 1690 C C . LEU A 1 208 ? 2.149 -9.560 -22.515 1.00 77.94 208 LEU A C 1
ATOM 1692 O O . LEU A 1 208 ? 3.116 -9.795 -21.793 1.00 77.94 208 LEU A O 1
ATOM 1696 N N . VAL A 1 209 ? 2.240 -8.895 -23.665 1.00 82.06 209 VAL A N 1
ATOM 1697 C CA . VAL A 1 209 ? 3.491 -8.361 -24.215 1.00 82.06 209 VAL A CA 1
ATOM 1698 C C . VAL A 1 209 ? 3.790 -6.944 -23.724 1.00 82.06 209 VAL A C 1
ATOM 1700 O O . VAL A 1 209 ? 2.886 -6.158 -23.430 1.00 82.06 209 VAL A O 1
ATOM 1703 N N . ARG A 1 210 ? 5.072 -6.580 -23.718 1.00 82.25 210 ARG A N 1
ATOM 1704 C CA . ARG A 1 210 ? 5.575 -5.219 -23.474 1.00 82.25 210 ARG A CA 1
ATOM 1705 C C . ARG A 1 210 ? 6.428 -4.722 -24.637 1.00 82.25 210 ARG A C 1
ATOM 1707 O O . ARG A 1 210 ? 6.903 -5.486 -25.473 1.00 82.25 210 ARG A O 1
ATOM 1714 N N . VAL A 1 211 ? 6.691 -3.419 -24.637 1.00 86.69 211 VAL A N 1
ATOM 1715 C CA . VAL A 1 211 ? 7.644 -2.782 -25.550 1.00 86.69 211 VAL A CA 1
ATOM 1716 C C . VAL A 1 211 ? 8.948 -2.489 -24.804 1.00 86.69 211 VAL A C 1
ATOM 1718 O O . VAL A 1 211 ? 8.923 -2.005 -23.673 1.00 86.69 211 VAL A O 1
ATOM 1721 N N . ARG A 1 212 ? 10.098 -2.761 -25.431 1.00 87.00 212 ARG A N 1
ATOM 1722 C CA . ARG A 1 212 ? 11.426 -2.343 -24.944 1.00 87.00 212 ARG A CA 1
ATOM 1723 C C . ARG A 1 212 ? 12.182 -1.569 -26.015 1.00 87.00 212 ARG A C 1
ATOM 1725 O O . ARG A 1 212 ? 12.201 -1.995 -27.169 1.00 87.00 212 ARG A O 1
ATOM 1732 N N . CYS A 1 213 ? 12.849 -0.486 -25.617 1.00 89.88 213 CYS A N 1
ATOM 1733 C CA . CYS A 1 213 ? 13.834 0.192 -26.458 1.00 89.88 213 CYS A CA 1
ATOM 1734 C C . CYS A 1 213 ? 15.049 -0.718 -26.692 1.00 89.88 213 CYS A C 1
ATOM 1736 O O . CYS A 1 213 ? 15.481 -1.449 -25.793 1.00 89.88 213 CYS A O 1
ATOM 1738 N N . CYS A 1 214 ? 15.585 -0.694 -27.908 1.00 90.81 214 CYS A N 1
ATOM 1739 C CA . CYS A 1 214 ? 16.702 -1.533 -28.312 1.00 90.81 214 CYS A CA 1
ATOM 1740 C C . CYS A 1 214 ? 17.674 -0.841 -29.276 1.00 90.81 214 CYS A C 1
ATOM 1742 O O . CYS A 1 214 ? 17.354 0.155 -29.937 1.00 90.81 214 CYS A O 1
ATOM 1744 N N . ASP A 1 215 ? 18.891 -1.379 -29.326 1.00 92.81 215 ASP A N 1
ATOM 1745 C CA . ASP A 1 215 ? 19.911 -1.011 -30.305 1.00 92.81 215 ASP A CA 1
ATOM 1746 C C . ASP A 1 215 ? 19.587 -1.557 -31.715 1.00 92.81 215 ASP A C 1
ATOM 1748 O O . ASP A 1 215 ? 18.548 -2.171 -31.971 1.00 92.81 215 ASP A O 1
ATOM 1752 N N . GLU A 1 216 ? 20.500 -1.358 -32.667 1.00 92.00 216 GLU A N 1
ATOM 1753 C CA . GLU A 1 216 ? 20.327 -1.846 -34.041 1.00 92.00 216 GLU A CA 1
ATOM 1754 C C . GLU A 1 216 ? 20.363 -3.377 -34.184 1.00 92.00 216 GLU A C 1
ATOM 1756 O O . GLU A 1 216 ? 19.967 -3.894 -35.232 1.00 92.00 216 GLU A O 1
ATOM 1761 N N . ARG A 1 217 ? 20.821 -4.089 -33.147 1.00 91.25 217 ARG A N 1
ATOM 1762 C CA . ARG A 1 217 ? 20.954 -5.552 -33.064 1.00 91.25 217 ARG A CA 1
ATOM 1763 C C . ARG A 1 217 ? 19.798 -6.200 -32.290 1.00 91.25 217 ARG A C 1
ATOM 1765 O O . ARG A 1 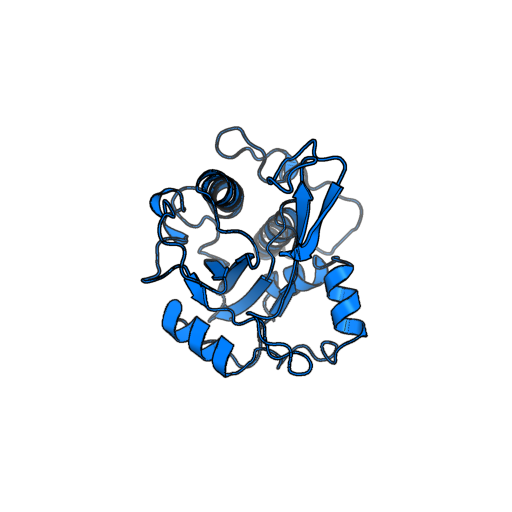217 ? 19.727 -7.424 -32.228 1.00 91.25 217 ARG A O 1
ATOM 1772 N N . GLY A 1 218 ? 18.896 -5.404 -31.713 1.00 87.62 218 GLY A N 1
ATOM 1773 C CA . GLY A 1 218 ? 17.793 -5.872 -30.874 1.00 87.62 218 GLY A CA 1
ATOM 1774 C C . GLY A 1 218 ? 18.158 -6.081 -29.398 1.00 87.62 218 GLY A C 1
ATOM 1775 O O . GLY A 1 218 ? 17.325 -6.594 -28.645 1.00 87.62 218 GLY A O 1
ATOM 1776 N N . THR A 1 219 ? 19.350 -5.676 -28.954 1.00 90.19 219 THR A N 1
ATOM 1777 C CA . THR A 1 219 ? 19.758 -5.679 -27.538 1.00 90.19 219 THR A CA 1
ATOM 1778 C C . THR A 1 219 ? 18.992 -4.604 -26.771 1.00 90.19 219 THR A C 1
ATOM 1780 O O . THR A 1 219 ? 18.825 -3.500 -27.284 1.00 90.19 219 THR A O 1
ATOM 1783 N N . ASP A 1 220 ? 18.539 -4.892 -25.548 1.00 89.38 220 ASP A N 1
ATOM 1784 C CA . ASP A 1 220 ? 17.886 -3.895 -24.685 1.00 89.38 220 ASP A CA 1
ATOM 1785 C C . ASP A 1 220 ? 18.821 -2.696 -24.445 1.00 89.38 220 ASP A C 1
ATOM 1787 O O . ASP A 1 220 ? 19.964 -2.878 -24.026 1.00 89.38 220 ASP A O 1
ATOM 1791 N N . SER A 1 221 ? 18.343 -1.474 -24.693 1.00 86.94 221 SER A N 1
ATOM 1792 C CA . SER A 1 221 ? 19.126 -0.250 -24.491 1.00 86.94 221 SER A CA 1
ATOM 1793 C C . SER A 1 221 ? 18.224 0.939 -24.174 1.00 86.94 221 SER A C 1
ATOM 1795 O O . SER A 1 221 ? 17.218 1.150 -24.850 1.00 86.94 221 SER A O 1
ATOM 1797 N N . ILE A 1 222 ? 18.595 1.728 -23.160 1.00 81.94 222 ILE A N 1
ATOM 1798 C CA . ILE A 1 222 ? 17.858 2.932 -22.740 1.00 81.94 222 ILE A CA 1
ATOM 1799 C C . ILE A 1 222 ? 17.932 4.005 -23.837 1.00 81.94 222 ILE A C 1
ATOM 1801 O O . ILE A 1 222 ? 16.913 4.585 -24.197 1.00 81.94 222 ILE A O 1
ATOM 1805 N N . ASP A 1 223 ? 19.107 4.176 -24.448 1.00 88.50 223 ASP A N 1
ATOM 1806 C CA . ASP A 1 223 ? 19.353 5.079 -25.583 1.00 88.50 223 ASP A CA 1
ATOM 1807 C C . ASP A 1 223 ? 18.990 4.442 -26.946 1.00 88.50 223 ASP A C 1
ATOM 1809 O O . ASP A 1 223 ? 19.411 4.902 -28.014 1.00 88.50 223 ASP A O 1
ATOM 1813 N N . GLY A 1 224 ? 18.236 3.338 -26.922 1.00 84.62 224 GLY A N 1
ATOM 1814 C CA . GLY A 1 224 ? 17.833 2.577 -28.098 1.00 84.62 224 GLY A CA 1
ATOM 1815 C C . GLY A 1 224 ? 16.900 3.363 -29.021 1.00 84.62 224 GLY A C 1
ATOM 1816 O O . GLY A 1 224 ? 15.801 3.748 -28.633 1.00 84.62 224 GLY A O 1
ATOM 1817 N N . LYS A 1 225 ? 17.314 3.559 -30.280 1.00 90.62 225 LYS A N 1
ATOM 1818 C CA . LYS A 1 225 ? 16.534 4.270 -31.316 1.00 90.62 225 LYS A CA 1
ATOM 1819 C C . LYS A 1 225 ? 15.493 3.393 -32.025 1.00 90.62 225 LYS A C 1
ATOM 1821 O O . LYS A 1 225 ? 14.849 3.844 -32.970 1.00 90.62 225 LYS A O 1
ATOM 1826 N N . ARG A 1 226 ? 15.354 2.133 -31.612 1.00 90.00 226 ARG A N 1
ATOM 1827 C CA . ARG A 1 226 ? 14.352 1.176 -32.097 1.00 90.00 226 ARG A CA 1
ATOM 1828 C C . ARG A 1 226 ? 13.585 0.611 -30.908 1.00 90.00 226 ARG A C 1
ATOM 1830 O O . ARG A 1 226 ? 14.009 0.754 -29.764 1.00 90.00 226 ARG A O 1
ATOM 1837 N N . TRP A 1 227 ? 12.470 -0.050 -31.184 1.00 92.44 227 TRP A N 1
ATOM 1838 C CA . TRP A 1 227 ? 11.710 -0.793 -30.188 1.00 92.44 227 TRP A CA 1
ATOM 1839 C C . TRP A 1 227 ? 11.450 -2.220 -30.663 1.00 92.44 227 TRP A C 1
ATOM 1841 O O . TRP A 1 227 ? 11.426 -2.498 -31.862 1.00 92.44 227 TRP A O 1
ATOM 1851 N N . LYS A 1 228 ? 11.248 -3.124 -29.706 1.00 89.69 228 LYS A N 1
ATOM 1852 C CA . LYS A 1 228 ? 10.814 -4.507 -29.931 1.00 89.69 228 LYS A CA 1
ATOM 1853 C C . LYS A 1 228 ? 9.693 -4.882 -28.966 1.00 89.69 228 LYS A C 1
ATOM 1855 O O . LYS A 1 228 ? 9.595 -4.311 -27.879 1.00 89.69 228 LYS A O 1
ATOM 1860 N N . VAL A 1 229 ? 8.891 -5.861 -29.371 1.00 88.50 229 VAL A N 1
ATOM 1861 C CA . VAL A 1 229 ? 7.875 -6.514 -28.536 1.00 88.50 229 VAL A CA 1
ATOM 1862 C C . VAL A 1 229 ? 8.509 -7.743 -27.876 1.00 88.50 229 VAL A C 1
ATOM 1864 O O . VAL A 1 229 ? 9.203 -8.491 -28.569 1.00 88.50 229 VAL A O 1
ATOM 1867 N N . VAL A 1 230 ? 8.316 -7.921 -26.564 1.00 79.81 230 VAL A N 1
ATOM 1868 C CA . VAL A 1 230 ? 8.796 -9.067 -25.751 1.00 79.81 230 VAL A CA 1
ATOM 1869 C C . VAL A 1 230 ? 7.846 -9.386 -24.596 1.00 79.81 230 VAL A C 1
ATOM 1871 O O . VAL A 1 230 ? 6.920 -8.577 -24.371 1.00 79.81 230 VAL A O 1
#

Nearest PDB structures (foldseek):
  6hz4-assembly1_N  TM=3.647E-01  e=1.102E-01  Escherichia coli K-12
  7vsr-assembly1_N  TM=3.071E-01  e=4.773E-02  Escherichia coli K-12
  1bo8-assembly1_A-2  TM=5.751E-01  e=3.512E-01  Lacticaseibacillus casei
  1tsz-assembly1_A-2  TM=5.955E-01  e=6.268E-01  Lacticaseibacillus casei
  6hz5-assembly1_M  TM=2.910E-01  e=1.102E-01  Escherichia coli K-12

Foldseek 3Di:
DAQLLVLQVVLQPDPVQVVCVVVDVCVVVQADDDPVNQVLCCVFQVDRDDSGKDKDFQAWQLSNLVSLVLSVVCVVPVPPDCPPPDPPPPQQVDDDVNHTLDDPDTDGFGMWIWDDDPQAIEIEGEHEDEPDADDQVNVLVVQVNVCSRQNQAHGPRPVHYQYEAAYEYQDARPDHPCVSHHPSHVNTPHRYDHDWPPCPVPQGSVNDKDKAADDPVRHGDPPHPDIDID

Radius of gyration: 19.5 Å; Cα contacts (8 Å, |Δi|>4): 342; chains: 1; bounding box: 43×44×54 Å

Solvent-accessible surface area (backbone atoms only — not comparable to full-atom values): 13467 Å² total; per-residue (Å²): 134,55,63,44,62,54,31,48,56,73,53,62,75,44,64,73,39,56,50,46,36,69,78,41,84,48,79,66,53,46,74,75,72,55,71,67,59,47,53,50,48,23,76,41,62,78,51,84,79,66,78,56,41,49,74,45,46,56,38,47,47,53,44,51,47,47,17,54,51,52,32,59,50,41,81,75,37,98,74,75,66,90,66,94,73,74,77,66,79,61,64,72,69,42,55,48,97,83,40,51,43,50,62,100,59,93,53,60,32,51,32,38,39,35,39,79,55,96,81,27,31,42,34,41,39,32,40,70,40,78,94,54,82,88,49,58,66,59,51,39,51,52,27,54,52,49,23,37,63,40,35,63,53,58,57,79,41,69,86,48,36,47,66,40,54,37,36,32,20,67,64,81,78,90,78,64,65,67,84,56,42,27,55,54,46,66,76,43,96,50,51,68,46,78,39,72,53,64,60,70,90,76,42,47,57,87,70,66,71,47,79,44,42,8,42,100,86,68,48,83,32,93,89,25,90,39,73,47,80,88